Protein AF-A0A940KGX3-F1 (afdb_monomer_lite)

Radius of gyration: 21.1 Å; chains: 1; bounding box: 88×45×38 Å

Sequence (192 aa):
MKKLLSITVLLFTLYSCKKNKDEFIPTTIQSADANVGNQKVMGNHSKNWFSAQTMTAMSLPDISKDASLHESILFGFYNEGDKYGIYSPDNFPKVYGQENWTTRRSVIFRRSAYNFEQLSELFNKYDGNFPVQLILDAWKNGIDEKKQITYPQEGEIWMCRTSDGRYTALIAVNGLNNQLFDMLQLMVWVAK

Secondary structure (DSSP, 8-state):
----------------------------EEEEEEEEE--GGGGGGS--EEETTTTEEE-HHHHTT-HHHHTTEEEEEEEETTEEEEE-GGG-S--TT-TT-S----EEEEE-S--HHHHHHHHHHHTT---HHHHHHHHHH-EEEESEEES--TT-EEEEEETTSS-EEEEEEEEE-TTT--EEEEEEEEE-

pLDDT: mean 85.59, std 17.38, range [36.66, 98.56]

Foldseek 3Di:
DDDPDPDDPPPPPPPPPPVPPPQDQFQAKDKDKEKAFQPVVCHQQGQFWAFQVVRYGGGLVVCLVDQVRLQRTQWGWDDDPQWTWTFQQVGPPDCPSVPSHPDRFQKKKFFFPDFLVNVVVQCVVCVNRDGSVVLVVRVVRGHDIDRIDIPDDARTWMWMATPSRQKIKIKHFHDAPVPRSGITTIMMMIGD

Structure (mmCIF, N/CA/C/O backbone):
data_AF-A0A940KGX3-F1
#
_entry.id   AF-A0A940KGX3-F1
#
loop_
_atom_site.group_PDB
_atom_site.id
_atom_site.type_symbol
_atom_site.label_atom_id
_atom_site.label_alt_id
_atom_site.label_comp_id
_atom_site.label_asym_id
_atom_site.label_entity_id
_atom_site.label_seq_id
_atom_site.pdbx_PDB_ins_code
_atom_site.Cartn_x
_atom_site.Cartn_y
_atom_site.Cartn_z
_atom_site.occupancy
_atom_site.B_iso_or_equiv
_atom_site.auth_seq_id
_atom_site.auth_comp_id
_atom_site.auth_asym_id
_atom_site.auth_atom_id
_atom_site.pdbx_PDB_model_num
ATOM 1 N N . MET A 1 1 ? -68.713 -27.801 3.058 1.00 39.03 1 MET A N 1
ATOM 2 C CA . MET A 1 1 ? -67.833 -27.450 1.911 1.00 39.03 1 MET A CA 1
ATOM 3 C C . MET A 1 1 ? -67.969 -25.942 1.722 1.00 39.03 1 MET A C 1
ATOM 5 O O . MET A 1 1 ? -69.099 -25.503 1.668 1.00 39.03 1 MET A O 1
ATOM 9 N N . LYS A 1 2 ? -66.963 -25.064 1.718 1.00 37.25 2 LYS A N 1
ATOM 10 C CA . LYS A 1 2 ? -65.533 -25.136 1.395 1.00 37.25 2 LYS A CA 1
ATOM 11 C C . LYS A 1 2 ? -64.773 -24.211 2.369 1.00 37.25 2 LYS A C 1
ATOM 13 O O . LYS A 1 2 ? -65.257 -23.126 2.672 1.00 37.25 2 LYS A O 1
ATOM 18 N N . LYS A 1 3 ? -63.611 -24.648 2.864 1.00 36.75 3 LYS A N 1
ATOM 19 C CA . LYS A 1 3 ? -62.680 -23.820 3.649 1.00 36.75 3 LYS A CA 1
ATOM 20 C C . LYS A 1 3 ? -61.953 -22.876 2.684 1.00 36.75 3 LYS A C 1
ATOM 22 O O . LYS A 1 3 ? -61.350 -23.356 1.730 1.00 36.75 3 LYS A O 1
ATOM 27 N N . LEU A 1 4 ? -62.008 -21.568 2.922 1.00 41.09 4 LEU A N 1
ATOM 28 C CA . LEU A 1 4 ? -61.132 -20.598 2.262 1.00 41.09 4 LEU A CA 1
ATOM 29 C C . LEU A 1 4 ? -59.796 -20.604 3.011 1.00 41.09 4 LEU A C 1
ATOM 31 O O . LEU A 1 4 ? -59.671 -20.022 4.085 1.00 41.09 4 LEU A O 1
ATOM 35 N N . LEU A 1 5 ? -58.823 -21.343 2.471 1.00 41.03 5 LEU A N 1
ATOM 36 C CA . LEU A 1 5 ? -57.423 -21.224 2.867 1.00 41.03 5 LEU A CA 1
ATOM 37 C C . LEU A 1 5 ? -56.927 -19.850 2.402 1.00 41.03 5 LEU A C 1
ATOM 39 O O . LEU A 1 5 ? -56.739 -19.629 1.208 1.00 41.03 5 LEU A O 1
ATOM 43 N N . SER A 1 6 ? -56.720 -18.937 3.346 1.00 37.50 6 SER A N 1
ATOM 44 C CA . SER A 1 6 ? -55.925 -17.736 3.110 1.00 37.50 6 SER A CA 1
ATOM 45 C C . SER A 1 6 ? -54.453 -18.139 3.193 1.00 37.50 6 SER A C 1
ATOM 47 O O . SER A 1 6 ? -53.942 -18.422 4.276 1.00 37.50 6 SER A O 1
ATOM 49 N N . ILE A 1 7 ? -53.796 -18.266 2.040 1.00 45.06 7 ILE A N 1
ATOM 50 C CA . ILE A 1 7 ? -52.352 -18.490 1.946 1.00 45.06 7 ILE A CA 1
ATOM 51 C C . ILE A 1 7 ? -51.707 -17.111 1.860 1.00 45.06 7 ILE A C 1
ATOM 53 O O . ILE A 1 7 ? -51.664 -16.488 0.801 1.00 45.06 7 ILE A O 1
ATOM 57 N N . THR A 1 8 ? -51.218 -16.627 2.997 1.00 43.97 8 THR A N 1
ATOM 58 C CA . THR A 1 8 ? -50.293 -15.498 3.048 1.00 43.97 8 THR A CA 1
ATOM 59 C C . THR A 1 8 ? -48.989 -15.945 2.397 1.00 43.97 8 THR A C 1
ATOM 61 O O . THR A 1 8 ? -48.217 -16.703 2.984 1.00 43.97 8 THR A O 1
ATOM 64 N N . VAL A 1 9 ? -48.745 -15.501 1.165 1.00 42.88 9 VAL A N 1
ATOM 65 C CA . VAL A 1 9 ? -47.431 -15.612 0.531 1.00 42.88 9 VAL A CA 1
ATOM 66 C C . VAL A 1 9 ? -46.514 -14.629 1.254 1.00 42.88 9 VAL A C 1
ATOM 68 O O . VAL A 1 9 ? -46.446 -13.451 0.910 1.00 42.88 9 VAL A O 1
ATOM 71 N N . LEU A 1 10 ? -45.836 -15.102 2.305 1.00 39.06 10 LEU A N 1
ATOM 72 C CA . LEU A 1 10 ? -44.629 -14.448 2.792 1.00 39.06 10 LEU A CA 1
ATOM 73 C C . LEU A 1 10 ? -43.617 -14.508 1.643 1.00 39.06 10 LEU A C 1
ATOM 75 O O . LEU A 1 10 ? -43.029 -15.557 1.378 1.00 39.06 10 LEU A O 1
ATOM 79 N N . LEU A 1 11 ? -43.427 -13.382 0.953 1.00 38.72 11 LEU A N 1
ATOM 80 C CA . LEU A 1 11 ? -42.214 -13.148 0.185 1.00 38.72 11 LEU A CA 1
ATOM 81 C C . LEU A 1 11 ? -41.047 -13.167 1.177 1.00 38.72 11 LEU A C 1
ATOM 83 O O . LEU A 1 11 ? -40.675 -12.143 1.743 1.00 38.72 11 LEU A O 1
ATOM 87 N N . PHE A 1 12 ? -40.461 -14.344 1.387 1.00 40.53 12 PHE A N 1
ATOM 88 C CA . PHE A 1 12 ? -39.060 -14.424 1.758 1.00 40.53 12 PHE A CA 1
ATOM 89 C C . PHE A 1 12 ? -38.290 -13.851 0.573 1.00 40.53 12 PHE A C 1
ATOM 91 O O . PHE A 1 12 ? -38.013 -14.542 -0.409 1.00 40.53 12 PHE A O 1
ATOM 98 N N . THR A 1 13 ? -37.981 -12.558 0.639 1.00 48.97 13 THR A N 1
ATOM 99 C CA . THR A 1 13 ? -36.839 -12.023 -0.082 1.00 48.97 13 THR A CA 1
ATOM 100 C C . THR A 1 13 ? -35.660 -12.877 0.351 1.00 48.97 13 THR A C 1
ATOM 102 O O . THR A 1 13 ? -35.185 -12.812 1.483 1.00 48.97 13 THR A O 1
ATOM 105 N N . LEU A 1 14 ? -35.249 -13.764 -0.552 1.00 38.09 14 LEU A N 1
ATOM 106 C CA . LEU A 1 14 ? -33.964 -14.427 -0.514 1.00 38.09 14 LEU A CA 1
ATOM 107 C C . LEU A 1 14 ? -32.935 -13.302 -0.556 1.00 38.09 14 LEU A C 1
ATOM 109 O O . LEU A 1 14 ? -32.487 -12.881 -1.622 1.00 38.09 14 LEU A O 1
ATOM 113 N N . TYR A 1 15 ? -32.614 -12.767 0.623 1.00 40.69 15 TYR A N 1
ATOM 114 C CA . TYR A 1 15 ? -31.377 -12.065 0.860 1.00 40.69 15 TYR A CA 1
ATOM 115 C C . TYR A 1 15 ? -30.329 -13.092 0.479 1.00 40.69 15 TYR A C 1
ATOM 117 O O . TYR A 1 15 ? -30.087 -14.065 1.195 1.00 40.69 15 TYR A O 1
ATOM 125 N N . SER A 1 16 ? -29.829 -12.951 -0.743 1.00 36.66 16 SER A N 1
ATOM 126 C CA . SER A 1 16 ? -28.726 -13.723 -1.263 1.00 36.66 16 SER A CA 1
ATOM 127 C C . SER A 1 16 ? -27.519 -13.307 -0.432 1.00 36.66 16 SER A C 1
ATOM 129 O O . SER A 1 16 ? -26.698 -12.492 -0.842 1.00 36.66 16 SER A O 1
ATOM 131 N N . CYS A 1 17 ? -27.445 -13.836 0.792 1.00 41.16 17 CYS A N 1
ATOM 132 C CA . CYS A 1 17 ? -26.216 -14.025 1.522 1.00 41.16 17 CYS A CA 1
ATOM 133 C C . CYS A 1 17 ? -25.410 -14.987 0.656 1.00 41.16 17 CYS A C 1
ATOM 135 O O . CYS A 1 17 ? -25.363 -16.195 0.893 1.00 41.16 17 CYS A O 1
ATOM 137 N N . LYS A 1 18 ? -24.761 -14.437 -0.379 1.00 38.31 18 LYS A N 1
ATOM 138 C CA . LYS A 1 18 ? -23.450 -14.928 -0.767 1.00 38.31 18 LYS A CA 1
ATOM 139 C C . LYS A 1 18 ? -22.709 -15.034 0.550 1.00 38.31 18 LYS A C 1
ATOM 141 O O . LYS A 1 18 ? -22.446 -14.024 1.193 1.00 38.31 18 LYS A O 1
ATOM 146 N N . LYS A 1 19 ? -22.500 -16.272 0.985 1.00 41.78 19 LYS A N 1
ATOM 147 C CA . LYS A 1 19 ? -21.587 -16.624 2.056 1.00 41.78 19 LYS A CA 1
ATOM 148 C C . LYS A 1 19 ? -20.279 -15.945 1.658 1.00 41.78 19 LYS A C 1
ATOM 150 O O . LYS A 1 19 ? -19.587 -16.440 0.767 1.00 41.78 19 LYS A O 1
ATOM 155 N N . ASN A 1 20 ? -20.024 -14.743 2.179 1.00 47.19 20 ASN A N 1
ATOM 156 C CA . ASN A 1 20 ? -18.709 -14.144 2.071 1.00 47.19 20 ASN A CA 1
ATOM 157 C C . ASN A 1 20 ? -17.804 -15.232 2.633 1.00 47.19 20 ASN A C 1
ATOM 159 O O . ASN A 1 20 ? -18.052 -15.718 3.736 1.00 47.19 20 ASN A O 1
ATOM 163 N N . LYS A 1 21 ? -16.843 -15.707 1.833 1.00 55.88 21 LYS A N 1
ATOM 164 C CA . LYS A 1 21 ? -15.689 -16.404 2.405 1.00 55.88 21 LYS A CA 1
ATOM 165 C C . LYS A 1 21 ? -15.286 -15.558 3.603 1.00 55.88 21 LYS A C 1
ATOM 167 O O . LYS A 1 21 ? -15.150 -14.357 3.380 1.00 55.88 21 LYS A O 1
ATOM 172 N N . ASP A 1 22 ? -15.234 -16.145 4.800 1.00 59.53 22 ASP A N 1
ATOM 173 C CA . ASP A 1 22 ? -15.024 -15.410 6.048 1.00 59.53 22 ASP A CA 1
ATOM 174 C C . ASP A 1 22 ? -13.967 -14.332 5.805 1.00 59.53 22 ASP A C 1
ATOM 176 O O . ASP A 1 22 ? -12.807 -14.636 5.514 1.00 59.53 22 ASP A O 1
ATOM 180 N N . GLU A 1 23 ? -14.423 -13.080 5.734 1.00 69.44 23 GLU A N 1
ATOM 181 C CA . GLU A 1 23 ? -13.568 -11.959 5.378 1.00 69.44 23 GLU A CA 1
ATOM 182 C C . GLU A 1 23 ? -12.540 -11.867 6.496 1.00 69.44 23 GLU A C 1
ATOM 184 O O . GLU A 1 23 ? -12.921 -11.769 7.664 1.00 69.44 23 GLU A O 1
ATOM 189 N N . PHE A 1 24 ? -11.250 -11.977 6.171 1.00 84.50 24 PHE A N 1
ATOM 190 C CA . PHE A 1 24 ? -10.240 -11.934 7.215 1.00 84.50 24 PHE A CA 1
ATOM 191 C C . PHE A 1 24 ? -10.306 -10.574 7.913 1.00 84.50 24 PHE A C 1
ATOM 193 O O . PHE A 1 24 ? -10.319 -9.525 7.257 1.00 84.50 24 PHE A O 1
ATOM 200 N N . ILE A 1 25 ? -10.344 -10.611 9.244 1.00 87.81 25 ILE A N 1
ATOM 201 C CA . ILE A 1 25 ? -10.330 -9.424 10.090 1.00 87.81 25 ILE A CA 1
ATOM 202 C C . ILE A 1 25 ? -8.938 -9.330 10.722 1.00 87.81 25 ILE A C 1
ATOM 204 O O . ILE A 1 25 ? -8.612 -10.162 11.571 1.00 87.81 25 ILE A O 1
ATOM 208 N N . PRO A 1 26 ? -8.122 -8.340 10.320 1.00 91.00 26 PRO A N 1
ATOM 209 C CA . PRO A 1 26 ? -6.843 -8.054 10.953 1.00 91.00 26 PRO A CA 1
ATOM 210 C C . PRO A 1 26 ? -6.939 -7.883 12.467 1.00 91.00 26 PRO A C 1
ATOM 212 O O . PRO A 1 26 ? -7.946 -7.397 12.981 1.00 91.00 26 PRO A O 1
ATOM 215 N N . THR A 1 27 ? -5.871 -8.240 13.177 1.00 93.19 27 THR A N 1
ATOM 216 C CA . THR A 1 27 ? -5.834 -8.192 14.654 1.00 93.19 27 THR A CA 1
ATOM 217 C C . THR A 1 27 ? -4.619 -7.463 15.201 1.00 93.19 27 THR A C 1
ATOM 219 O O . THR A 1 27 ? -4.623 -7.030 16.352 1.00 93.19 27 THR A O 1
ATOM 222 N N . THR A 1 28 ? -3.601 -7.268 14.369 1.00 95.50 28 THR A N 1
ATOM 223 C CA . THR A 1 28 ? -2.363 -6.582 14.718 1.00 95.50 28 THR A CA 1
ATOM 224 C C . THR A 1 28 ? -2.100 -5.433 13.761 1.00 95.50 28 THR A C 1
ATOM 226 O O . THR A 1 28 ? -2.677 -5.369 12.675 1.00 95.50 28 THR A O 1
ATOM 229 N N . ILE A 1 29 ? -1.220 -4.519 14.162 1.00 95.94 29 ILE A N 1
ATOM 230 C CA . ILE A 1 29 ? -0.732 -3.448 13.303 1.00 95.94 29 ILE A CA 1
ATOM 231 C C . ILE A 1 29 ? 0.792 -3.421 13.320 1.00 95.94 29 ILE A C 1
ATOM 233 O O . ILE A 1 29 ? 1.419 -3.719 14.337 1.00 95.94 29 ILE A O 1
ATOM 237 N N . GLN A 1 30 ? 1.384 -3.036 12.198 1.00 96.81 30 GLN A N 1
ATOM 238 C CA . GLN A 1 30 ? 2.785 -2.640 12.119 1.00 96.81 30 GLN A CA 1
ATOM 239 C C . GLN A 1 30 ? 2.901 -1.359 11.304 1.00 96.81 30 GLN A C 1
ATOM 241 O O . GLN A 1 30 ? 2.133 -1.155 10.364 1.00 96.81 30 GLN A O 1
ATOM 246 N N . SER A 1 31 ? 3.865 -0.514 11.650 1.00 95.81 31 SER A N 1
ATOM 247 C CA . SER A 1 31 ? 4.179 0.716 10.928 1.00 95.81 31 SER A CA 1
ATOM 248 C C . SER A 1 31 ? 5.580 0.657 10.326 1.00 95.81 31 SER A C 1
ATOM 250 O O . SER A 1 31 ? 6.448 -0.062 10.825 1.00 95.81 31 SER A O 1
ATOM 252 N N . ALA A 1 32 ? 5.791 1.384 9.232 1.00 95.50 32 ALA A N 1
ATOM 253 C CA . ALA A 1 32 ? 7.103 1.567 8.630 1.00 95.50 32 ALA A CA 1
ATOM 254 C C . ALA A 1 32 ? 7.184 2.859 7.817 1.00 95.50 32 ALA A C 1
ATOM 256 O O . ALA A 1 32 ? 6.228 3.236 7.134 1.00 95.50 32 ALA A O 1
ATOM 257 N N . ASP A 1 33 ? 8.372 3.459 7.820 1.00 93.00 33 ASP A N 1
ATOM 258 C CA . ASP A 1 33 ? 8.795 4.398 6.789 1.00 93.00 33 ASP A CA 1
ATOM 259 C C . ASP A 1 33 ? 9.296 3.609 5.575 1.00 93.00 33 ASP A C 1
ATOM 261 O O . ASP A 1 33 ? 10.160 2.731 5.684 1.00 93.00 33 ASP A O 1
ATOM 265 N N . ALA A 1 34 ? 8.757 3.908 4.400 1.00 91.88 34 ALA A N 1
ATOM 266 C CA . ALA A 1 34 ? 9.065 3.202 3.170 1.00 91.88 34 ALA A CA 1
ATOM 267 C C . ALA A 1 34 ? 9.499 4.168 2.071 1.00 91.88 34 ALA A C 1
ATOM 269 O O . ALA A 1 34 ? 8.789 5.106 1.724 1.00 91.88 34 ALA A O 1
ATOM 270 N N . ASN A 1 35 ? 10.646 3.872 1.464 1.00 91.50 35 ASN A N 1
ATOM 271 C CA . ASN A 1 35 ? 11.101 4.526 0.243 1.00 91.50 35 ASN A CA 1
ATOM 272 C C . ASN A 1 35 ? 10.890 3.561 -0.918 1.00 91.50 35 ASN A C 1
ATOM 274 O O . ASN A 1 35 ? 11.681 2.633 -1.099 1.00 91.50 35 ASN A O 1
ATOM 278 N N . VAL A 1 36 ? 9.811 3.755 -1.675 1.00 88.88 36 VAL A N 1
ATOM 279 C CA . VAL A 1 36 ? 9.544 2.970 -2.885 1.00 88.88 36 VAL A CA 1
ATOM 280 C C . VAL A 1 36 ? 9.954 3.780 -4.097 1.00 88.88 36 VAL A C 1
ATOM 282 O O . VAL A 1 36 ? 9.568 4.935 -4.247 1.00 88.88 36 VAL A O 1
ATOM 285 N N . GLY A 1 37 ? 10.763 3.190 -4.965 1.00 86.56 37 GLY A N 1
ATOM 286 C CA . GLY A 1 37 ? 11.321 3.917 -6.093 1.00 86.56 37 GLY A CA 1
ATOM 287 C C . GLY A 1 37 ? 11.638 3.030 -7.278 1.00 86.56 37 GLY A C 1
ATOM 288 O O . GLY A 1 37 ? 11.934 1.845 -7.125 1.00 86.56 37 GLY A O 1
ATOM 289 N N . ASN A 1 38 ? 11.593 3.629 -8.464 1.00 82.44 38 ASN A N 1
ATOM 290 C CA . ASN A 1 38 ? 12.092 3.059 -9.706 1.00 82.44 38 ASN A CA 1
ATOM 291 C C . ASN A 1 38 ? 13.320 3.860 -10.154 1.00 82.44 38 ASN A C 1
ATOM 293 O O . ASN A 1 38 ? 13.271 4.659 -11.089 1.00 82.44 38 ASN A O 1
ATOM 297 N N . GLN A 1 39 ? 14.424 3.663 -9.439 1.00 79.62 39 GLN A N 1
ATOM 298 C CA . GLN A 1 39 ? 15.701 4.281 -9.744 1.00 79.62 39 GLN A CA 1
ATOM 299 C C . GLN A 1 39 ? 16.272 3.622 -10.996 1.00 79.62 39 GLN A C 1
ATOM 301 O O . GLN A 1 39 ? 16.773 2.498 -10.958 1.00 79.62 39 GLN A O 1
ATOM 306 N N . LYS A 1 40 ? 16.213 4.338 -12.121 1.00 74.94 40 LYS A N 1
ATOM 307 C CA . LYS A 1 40 ? 16.598 3.819 -13.442 1.00 74.94 40 LYS A CA 1
ATOM 308 C C . LYS A 1 40 ? 18.022 3.243 -13.468 1.00 74.94 40 LYS A C 1
ATOM 310 O O . LYS A 1 40 ? 18.263 2.252 -14.147 1.00 74.94 40 LYS A O 1
ATOM 315 N N . VAL A 1 41 ? 18.936 3.827 -12.685 1.00 76.69 41 VAL A N 1
ATOM 316 C CA . VAL A 1 41 ? 20.332 3.372 -12.527 1.00 76.69 41 VAL A CA 1
ATOM 317 C C . VAL A 1 41 ? 20.461 2.004 -11.847 1.00 76.69 41 VAL A C 1
ATOM 319 O O . VAL A 1 41 ? 21.427 1.294 -12.097 1.00 76.69 41 VAL A O 1
ATOM 322 N N . MET A 1 42 ? 19.483 1.619 -11.023 1.00 79.69 42 MET A N 1
ATOM 323 C CA . MET A 1 42 ? 19.448 0.335 -10.313 1.00 79.69 42 MET A CA 1
ATOM 324 C C . MET A 1 42 ? 18.760 -0.770 -11.127 1.00 79.69 42 MET A C 1
ATOM 326 O O . MET A 1 42 ? 18.848 -1.944 -10.767 1.00 79.69 42 MET A O 1
ATOM 330 N N . GLY A 1 43 ? 18.055 -0.421 -12.209 1.00 82.75 43 GLY A N 1
ATOM 331 C CA . GLY A 1 43 ? 17.322 -1.379 -13.036 1.00 82.75 43 GLY A CA 1
ATOM 332 C C . GLY A 1 43 ? 16.361 -2.248 -12.215 1.00 82.75 43 GLY A C 1
ATOM 333 O O . GLY A 1 43 ? 15.564 -1.748 -11.423 1.00 82.75 43 GLY A O 1
ATOM 334 N N . ASN A 1 44 ? 16.454 -3.570 -12.376 1.00 81.81 44 ASN A N 1
ATOM 335 C CA . ASN A 1 44 ? 15.632 -4.541 -11.645 1.00 81.81 44 ASN A CA 1
ATOM 336 C C . ASN A 1 44 ? 15.940 -4.619 -10.136 1.00 81.81 44 ASN A C 1
ATOM 338 O O . ASN A 1 44 ? 15.117 -5.142 -9.388 1.00 81.81 44 ASN A O 1
ATOM 342 N N . HIS A 1 45 ? 17.080 -4.096 -9.677 1.00 87.50 45 HIS A N 1
ATOM 343 C CA . HIS A 1 45 ? 17.435 -4.027 -8.257 1.00 87.50 45 HIS A CA 1
ATOM 344 C C . HIS A 1 45 ? 16.818 -2.824 -7.536 1.00 87.50 45 HIS A C 1
ATOM 346 O O . HIS A 1 45 ? 16.994 -2.678 -6.325 1.00 87.50 45 HIS A O 1
ATOM 352 N N . SER A 1 46 ? 16.085 -1.964 -8.249 1.00 89.19 46 SER A N 1
ATOM 353 C CA . SER A 1 46 ? 15.348 -0.880 -7.611 1.00 89.19 46 SER A CA 1
ATOM 354 C C . SER A 1 46 ? 14.321 -1.428 -6.619 1.00 89.19 46 SER A C 1
ATOM 356 O O . SER A 1 46 ? 13.631 -2.406 -6.902 1.00 89.19 46 SER A O 1
ATOM 358 N N . LYS A 1 47 ? 14.199 -0.785 -5.454 1.00 92.44 47 LYS A N 1
ATOM 359 C CA . LYS A 1 47 ? 13.218 -1.146 -4.423 1.00 92.44 47 LYS A CA 1
ATOM 360 C C . LYS A 1 4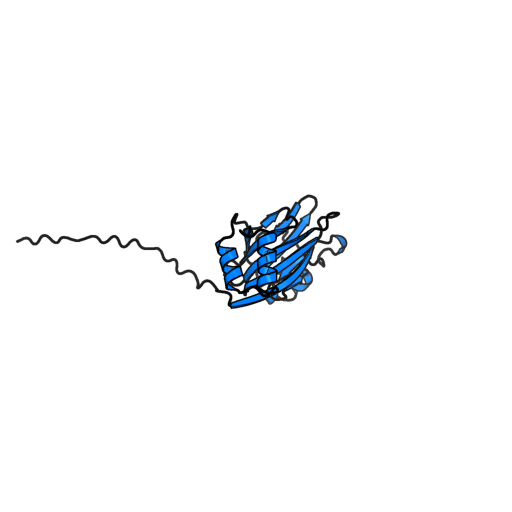7 ? 11.854 -0.544 -4.755 1.00 92.44 47 LYS A C 1
ATOM 362 O O . LYS A 1 47 ? 11.446 0.458 -4.175 1.00 92.44 47 LYS A O 1
ATOM 367 N N . ASN A 1 48 ? 11.170 -1.125 -5.732 1.00 91.62 48 ASN A N 1
ATOM 368 C CA . ASN A 1 48 ? 9.909 -0.604 -6.252 1.00 91.62 48 ASN A CA 1
ATOM 369 C C . ASN A 1 48 ? 8.659 -1.222 -5.615 1.00 91.62 48 ASN A C 1
ATOM 371 O O . ASN A 1 48 ? 7.572 -0.721 -5.867 1.00 91.62 48 ASN A O 1
ATOM 375 N N . TRP A 1 49 ? 8.769 -2.260 -4.787 1.00 94.25 49 TRP A N 1
ATOM 376 C CA . TRP A 1 49 ? 7.605 -2.983 -4.254 1.00 94.25 49 TRP A CA 1
ATOM 377 C C . TRP A 1 49 ? 7.532 -2.928 -2.739 1.00 94.25 49 TRP A C 1
ATOM 379 O O . TRP A 1 49 ? 8.515 -3.238 -2.083 1.00 94.25 49 TRP A O 1
ATOM 389 N N . PHE A 1 50 ? 6.377 -2.613 -2.163 1.00 97.12 50 PHE A N 1
ATOM 390 C CA . PHE A 1 50 ? 6.198 -2.659 -0.712 1.00 97.12 50 PHE A CA 1
ATOM 391 C C . PHE A 1 50 ? 5.579 -3.988 -0.264 1.00 97.12 50 PHE A C 1
ATOM 393 O O . PHE A 1 50 ? 4.532 -4.396 -0.777 1.00 97.12 50 PHE A O 1
ATOM 400 N N . SER A 1 51 ? 6.202 -4.639 0.722 1.00 96.50 51 SER A N 1
ATOM 401 C CA . SER A 1 51 ? 5.710 -5.877 1.339 1.00 96.50 51 SER A CA 1
ATOM 402 C C . SER A 1 51 ? 5.135 -5.619 2.733 1.00 96.50 51 SER A C 1
ATOM 404 O O . SER A 1 51 ? 5.801 -5.058 3.599 1.00 96.50 51 SER A O 1
ATOM 406 N N . ALA A 1 52 ? 3.924 -6.121 2.984 1.00 96.75 52 ALA A N 1
ATOM 407 C CA . ALA A 1 52 ? 3.290 -6.152 4.304 1.00 96.75 52 ALA A CA 1
ATOM 408 C C . ALA A 1 52 ? 3.939 -7.149 5.279 1.00 96.75 52 ALA A C 1
ATOM 410 O O . ALA A 1 52 ? 3.733 -7.064 6.492 1.00 96.75 52 ALA A O 1
ATOM 411 N N . GLN A 1 53 ? 4.681 -8.134 4.768 1.00 95.00 53 GLN A N 1
ATOM 412 C CA . GLN A 1 53 ? 5.352 -9.137 5.592 1.00 95.00 53 GLN A CA 1
ATOM 413 C C . GLN A 1 53 ? 6.646 -8.574 6.168 1.00 95.00 53 GLN A C 1
ATOM 415 O O . GLN A 1 53 ? 6.850 -8.652 7.377 1.00 95.00 53 GLN A O 1
ATOM 420 N N . THR A 1 54 ? 7.488 -7.984 5.317 1.00 95.75 54 THR A N 1
ATOM 421 C CA . THR A 1 54 ? 8.786 -7.420 5.717 1.00 95.75 54 THR A CA 1
ATOM 422 C C . THR A 1 54 ? 8.701 -5.953 6.134 1.00 95.75 54 THR A C 1
ATOM 424 O O . THR A 1 54 ? 9.665 -5.435 6.690 1.00 95.75 54 THR A O 1
ATOM 427 N N . MET A 1 55 ? 7.562 -5.291 5.883 1.00 96.81 55 MET A N 1
ATOM 428 C CA . MET A 1 55 ? 7.326 -3.872 6.173 1.00 96.81 55 MET A CA 1
ATOM 429 C C . MET A 1 55 ? 8.388 -2.954 5.548 1.00 96.81 55 MET A C 1
ATOM 431 O O . MET A 1 55 ? 8.800 -1.958 6.132 1.00 96.81 55 MET A O 1
ATOM 435 N N . THR A 1 56 ? 8.864 -3.295 4.349 1.00 96.19 56 THR A N 1
ATOM 436 C CA . THR A 1 56 ? 9.879 -2.511 3.640 1.00 96.19 56 THR A CA 1
ATOM 437 C C . THR A 1 56 ? 9.704 -2.583 2.126 1.00 96.19 56 THR A C 1
ATOM 439 O O . THR A 1 56 ? 8.952 -3.408 1.596 1.00 96.19 56 THR A O 1
ATOM 442 N N . ALA A 1 57 ? 10.414 -1.699 1.426 1.00 95.50 57 ALA A N 1
ATOM 443 C CA . ALA A 1 57 ? 10.514 -1.718 -0.021 1.00 95.50 57 ALA A CA 1
ATOM 444 C C . ALA A 1 57 ? 11.526 -2.783 -0.482 1.00 95.50 57 ALA A C 1
ATOM 446 O O . ALA A 1 57 ? 12.634 -2.897 0.048 1.00 95.50 57 ALA A O 1
ATOM 447 N N . MET A 1 58 ? 11.149 -3.550 -1.497 1.00 94.12 58 MET A N 1
ATOM 448 C CA . MET A 1 58 ? 11.855 -4.720 -1.997 1.00 94.12 58 MET A CA 1
ATOM 449 C C . MET A 1 58 ? 12.067 -4.624 -3.506 1.00 94.12 58 MET A C 1
ATOM 451 O O . MET A 1 58 ? 11.301 -3.974 -4.223 1.00 94.12 58 MET A O 1
ATOM 455 N N . SER A 1 59 ? 13.128 -5.278 -3.973 1.00 92.38 59 SER A N 1
ATOM 456 C CA . SER A 1 59 ? 13.442 -5.406 -5.393 1.00 92.38 59 SER A CA 1
ATOM 457 C C . SER A 1 59 ? 12.786 -6.649 -5.996 1.00 92.38 59 SER A C 1
ATOM 459 O O . SER A 1 59 ? 12.495 -7.619 -5.291 1.00 92.38 59 SER A O 1
ATOM 461 N N . LEU A 1 60 ? 12.587 -6.652 -7.315 1.00 89.88 60 LEU A N 1
ATOM 462 C CA . LEU A 1 60 ? 12.040 -7.812 -8.029 1.00 89.88 60 LEU A CA 1
ATOM 463 C C . LEU A 1 60 ? 12.883 -9.091 -7.840 1.00 89.88 60 LEU A C 1
ATOM 465 O O . LEU A 1 60 ? 12.290 -10.136 -7.554 1.00 89.88 60 LEU A O 1
ATOM 469 N N . PRO A 1 61 ? 14.231 -9.056 -7.942 1.00 89.81 61 PRO A N 1
ATOM 470 C CA . PRO A 1 61 ? 15.068 -10.221 -7.671 1.00 89.81 61 PRO A CA 1
ATOM 471 C C . PRO A 1 61 ? 14.920 -10.775 -6.257 1.00 89.81 61 PRO A C 1
ATOM 473 O O . PRO A 1 61 ? 14.994 -11.986 -6.086 1.00 89.81 61 PRO A O 1
ATOM 476 N N . ASP A 1 62 ? 14.731 -9.924 -5.246 1.00 91.44 62 ASP A N 1
ATOM 477 C CA . ASP A 1 62 ? 14.604 -10.392 -3.862 1.00 91.44 62 ASP A CA 1
ATOM 478 C C . ASP A 1 62 ? 13.247 -11.036 -3.608 1.00 91.44 62 ASP A C 1
ATOM 480 O O . ASP A 1 62 ? 13.183 -12.090 -2.982 1.00 91.44 62 ASP A O 1
ATOM 484 N N . ILE A 1 63 ? 12.182 -10.464 -4.174 1.00 91.94 63 ILE A N 1
ATOM 485 C CA . ILE A 1 63 ? 10.845 -11.061 -4.120 1.00 91.94 63 ILE A CA 1
ATOM 486 C C . ILE A 1 63 ? 10.833 -12.413 -4.842 1.00 91.94 63 ILE A C 1
ATOM 488 O O . ILE A 1 63 ? 10.323 -13.392 -4.312 1.00 91.94 63 ILE A O 1
ATOM 492 N N . SER A 1 64 ? 11.463 -12.499 -6.017 1.00 88.94 64 SER A N 1
ATOM 493 C CA . SER A 1 64 ? 11.447 -13.711 -6.853 1.00 88.94 64 SER A CA 1
ATOM 494 C C . SER A 1 64 ? 12.169 -14.916 -6.236 1.00 88.94 64 SER A C 1
ATOM 496 O O . SER A 1 64 ? 12.002 -16.034 -6.719 1.00 88.94 64 SER A O 1
ATOM 498 N N . LYS A 1 65 ? 12.993 -14.710 -5.201 1.00 88.81 65 LYS A N 1
ATOM 499 C CA . LYS A 1 65 ? 13.686 -15.791 -4.478 1.00 88.81 65 LYS A CA 1
ATOM 500 C C . LYS A 1 65 ? 12.795 -16.476 -3.441 1.00 88.81 65 LYS A C 1
ATOM 502 O O . LYS A 1 65 ? 13.140 -17.569 -3.002 1.00 88.81 65 LYS A O 1
ATOM 507 N N . ASP A 1 66 ? 11.688 -15.852 -3.039 1.00 89.50 66 ASP A N 1
ATOM 508 C CA . ASP A 1 66 ? 10.831 -16.339 -1.960 1.00 89.50 66 ASP A CA 1
ATOM 509 C C . ASP A 1 66 ? 9.349 -16.179 -2.315 1.00 89.50 66 ASP A C 1
ATOM 511 O O . ASP A 1 66 ? 8.759 -15.101 -2.226 1.00 89.50 66 ASP A O 1
ATOM 515 N N . ALA A 1 67 ? 8.719 -17.303 -2.659 1.00 88.56 67 ALA A N 1
ATOM 516 C CA . ALA A 1 67 ? 7.315 -17.335 -3.041 1.00 88.56 67 ALA A CA 1
ATOM 517 C C . ALA A 1 67 ? 6.354 -16.906 -1.921 1.00 88.56 67 ALA A C 1
ATOM 519 O O . ALA A 1 67 ? 5.229 -16.502 -2.223 1.00 88.56 67 ALA A O 1
ATOM 520 N N . SER A 1 68 ? 6.772 -16.956 -0.648 1.00 89.00 68 SER A N 1
ATOM 521 C CA . SER A 1 68 ? 5.952 -16.462 0.463 1.00 89.00 68 SER A CA 1
ATOM 522 C C . SER A 1 68 ? 5.744 -14.946 0.385 1.00 89.00 68 SER A C 1
ATOM 524 O O . SER A 1 68 ? 4.680 -14.444 0.750 1.00 89.00 68 SER A O 1
ATOM 526 N N . LEU A 1 69 ? 6.704 -14.215 -0.195 1.00 92.25 69 LEU A N 1
ATOM 527 C CA . LEU A 1 69 ? 6.625 -12.766 -0.339 1.00 92.25 69 LEU A CA 1
ATOM 528 C C . LEU A 1 69 ? 5.608 -12.329 -1.388 1.00 92.25 69 LEU A C 1
ATOM 530 O O . LEU A 1 69 ? 5.033 -11.253 -1.227 1.00 92.25 69 LEU A O 1
ATOM 534 N N . HIS A 1 70 ? 5.343 -13.142 -2.417 1.00 91.69 70 HIS A N 1
ATOM 535 C CA . HIS A 1 70 ? 4.439 -12.798 -3.523 1.00 91.69 70 HIS A CA 1
ATOM 536 C C . HIS A 1 70 ? 3.045 -12.381 -3.028 1.00 91.69 70 HIS A C 1
ATOM 538 O O . HIS A 1 70 ? 2.442 -11.432 -3.529 1.00 91.69 70 HIS A O 1
ATOM 544 N N . GLU A 1 71 ? 2.539 -13.061 -1.997 1.00 90.81 71 GLU A N 1
ATOM 545 C CA . GLU A 1 71 ? 1.229 -12.774 -1.407 1.00 90.81 71 GLU A CA 1
ATOM 546 C C . GLU A 1 71 ? 1.218 -11.560 -0.472 1.00 90.81 71 GLU A C 1
ATOM 548 O O . GLU A 1 71 ? 0.149 -11.019 -0.183 1.00 90.81 71 GLU A O 1
ATOM 553 N N . SER A 1 72 ? 2.392 -11.137 -0.006 1.00 94.38 72 SER A N 1
ATOM 554 C CA . SER A 1 72 ? 2.557 -10.031 0.937 1.00 94.38 72 SER A CA 1
ATOM 555 C C . SER A 1 72 ? 2.691 -8.664 0.267 1.00 94.38 72 SER A C 1
ATOM 557 O O . SER A 1 72 ? 2.652 -7.641 0.951 1.00 94.38 72 SER A O 1
ATOM 559 N N . ILE A 1 73 ? 2.884 -8.627 -1.054 1.00 95.88 73 ILE A N 1
ATOM 560 C CA . ILE A 1 73 ? 3.077 -7.376 -1.781 1.00 95.88 73 ILE A CA 1
ATOM 561 C C . ILE A 1 73 ? 1.762 -6.599 -1.818 1.00 95.88 73 ILE A C 1
ATOM 563 O O . ILE A 1 73 ? 0.751 -7.096 -2.316 1.00 95.88 73 ILE A O 1
ATOM 567 N N . LEU A 1 74 ? 1.785 -5.365 -1.310 1.00 96.88 74 LEU A N 1
ATOM 568 C CA . LEU A 1 74 ? 0.618 -4.481 -1.332 1.00 96.88 74 LEU A CA 1
ATOM 569 C C . LEU A 1 74 ? 0.578 -3.620 -2.587 1.00 96.88 74 LEU A C 1
ATOM 571 O O . LEU A 1 74 ? -0.489 -3.382 -3.146 1.00 96.88 74 LEU A O 1
ATOM 575 N N . PHE A 1 75 ? 1.730 -3.125 -3.027 1.00 96.06 75 PHE A N 1
ATOM 576 C CA . PHE A 1 75 ? 1.795 -2.245 -4.181 1.00 96.06 75 PHE A CA 1
ATOM 577 C C . PHE A 1 75 ? 3.196 -2.160 -4.767 1.00 96.06 75 PHE A C 1
ATOM 579 O O . PHE A 1 75 ? 4.194 -2.399 -4.084 1.00 96.06 75 PHE A O 1
ATOM 586 N N . GLY A 1 76 ? 3.250 -1.782 -6.041 1.00 93.94 76 GLY A N 1
ATOM 587 C CA . GLY A 1 76 ? 4.471 -1.395 -6.731 1.00 93.94 76 GLY A CA 1
ATOM 588 C C . GLY A 1 76 ? 4.436 0.078 -7.120 1.00 93.94 76 GLY A C 1
ATOM 589 O O . GLY A 1 76 ? 3.395 0.590 -7.531 1.00 93.94 76 GLY A O 1
ATOM 590 N N . PHE A 1 77 ? 5.581 0.745 -7.051 1.00 93.06 77 PHE A N 1
ATOM 591 C CA . PHE A 1 77 ? 5.797 2.051 -7.646 1.00 93.06 77 PHE A CA 1
ATOM 592 C C . PHE A 1 77 ? 6.295 1.897 -9.083 1.00 93.06 77 PHE A C 1
ATOM 594 O O . PHE A 1 77 ? 7.283 1.212 -9.361 1.00 93.06 77 PHE A O 1
ATOM 601 N N . TYR A 1 78 ? 5.594 2.540 -10.004 1.00 89.88 78 TYR A N 1
ATOM 602 C CA . TYR A 1 78 ? 5.945 2.609 -11.413 1.00 89.88 78 TYR A CA 1
ATOM 603 C C . TYR A 1 78 ? 6.333 4.045 -11.752 1.00 89.88 78 TYR A C 1
ATOM 605 O O . TYR A 1 78 ? 5.652 4.975 -11.331 1.00 89.88 78 TYR A O 1
ATOM 613 N N . ASN A 1 79 ? 7.395 4.210 -12.538 1.00 88.12 79 ASN A N 1
ATOM 614 C CA . ASN A 1 79 ? 7.772 5.475 -13.165 1.00 88.12 79 ASN A CA 1
ATOM 615 C C . ASN A 1 79 ? 8.364 5.175 -14.548 1.00 88.12 79 ASN A C 1
ATOM 617 O O . ASN A 1 79 ? 9.357 4.449 -14.653 1.00 88.12 79 ASN A O 1
ATOM 621 N N . GLU A 1 80 ? 7.747 5.729 -15.588 1.00 84.00 80 GLU A N 1
ATOM 622 C CA . GLU A 1 80 ? 8.274 5.762 -16.946 1.00 84.00 80 GLU A CA 1
ATOM 623 C C . GLU A 1 80 ? 7.854 7.051 -17.663 1.00 84.00 80 GLU A C 1
ATOM 625 O O . GLU A 1 80 ? 6.712 7.196 -18.107 1.00 84.00 80 GLU A O 1
ATOM 630 N N . GLY A 1 81 ? 8.801 7.985 -17.791 1.00 79.81 81 GLY A N 1
ATOM 631 C CA . GLY A 1 81 ? 8.554 9.293 -18.403 1.00 79.81 81 GLY A CA 1
ATOM 632 C C . GLY A 1 81 ? 7.531 10.082 -17.589 1.00 79.81 81 GLY A C 1
ATOM 633 O O . GLY A 1 81 ? 7.670 10.211 -16.378 1.00 79.81 81 GLY A O 1
ATOM 634 N N . ASP A 1 82 ? 6.466 10.540 -18.241 1.00 77.38 82 ASP A N 1
ATOM 635 C CA . ASP A 1 82 ? 5.411 11.332 -17.596 1.00 77.38 82 ASP A CA 1
ATOM 636 C C . ASP A 1 82 ? 4.371 10.475 -16.859 1.00 77.38 82 ASP A C 1
ATOM 638 O O . ASP A 1 82 ? 3.322 10.973 -16.451 1.00 77.38 82 ASP A O 1
ATOM 642 N N . LYS A 1 83 ? 4.595 9.164 -16.722 1.00 84.62 83 LYS A N 1
ATOM 643 C CA . LYS A 1 83 ? 3.678 8.249 -16.034 1.00 84.62 83 LYS A CA 1
ATOM 644 C C . LYS A 1 83 ? 4.342 7.694 -14.792 1.00 84.62 83 LYS A C 1
ATOM 646 O O . LYS A 1 83 ? 5.185 6.806 -14.887 1.00 84.62 83 LYS A O 1
ATOM 651 N N . TYR A 1 84 ? 3.889 8.152 -13.629 1.00 88.94 84 TYR A N 1
ATOM 652 C CA . TYR A 1 84 ? 4.287 7.576 -12.352 1.00 88.94 84 TYR A CA 1
ATOM 653 C C . TYR A 1 84 ? 3.098 7.358 -11.418 1.00 88.94 84 TYR A C 1
ATOM 655 O O . TYR A 1 84 ? 2.053 8.008 -11.528 1.00 88.94 84 TYR A O 1
ATOM 663 N N . GLY A 1 85 ? 3.238 6.395 -10.512 1.00 92.94 85 GLY A N 1
ATOM 664 C CA . GLY A 1 85 ? 2.184 6.074 -9.564 1.00 92.94 85 GLY A CA 1
ATOM 665 C C . GLY A 1 85 ? 2.388 4.776 -8.802 1.00 92.94 85 GLY A C 1
ATOM 666 O O . GLY A 1 85 ? 3.332 4.024 -9.040 1.00 92.94 85 GLY A O 1
ATOM 667 N N . ILE A 1 86 ? 1.456 4.521 -7.895 1.00 95.19 86 ILE A N 1
ATOM 668 C CA . ILE A 1 86 ? 1.355 3.306 -7.093 1.00 95.19 86 ILE A CA 1
ATOM 669 C C . ILE A 1 86 ? 0.311 2.398 -7.742 1.00 95.19 86 ILE A C 1
ATOM 671 O O . ILE A 1 86 ? -0.794 2.839 -8.048 1.00 95.19 86 ILE A O 1
ATOM 675 N N . TYR A 1 87 ? 0.637 1.129 -7.952 1.00 95.44 87 TYR A N 1
ATOM 676 C CA . TYR A 1 87 ? -0.227 0.179 -8.646 1.00 95.44 87 TYR A CA 1
ATOM 677 C C . TYR A 1 87 ? -0.397 -1.096 -7.830 1.00 95.44 87 TYR A C 1
ATOM 679 O O . TYR A 1 87 ? 0.536 -1.561 -7.170 1.00 95.44 87 TYR A O 1
ATOM 687 N N . SER A 1 88 ? -1.590 -1.682 -7.923 1.00 95.44 88 SER A N 1
ATOM 688 C CA . SER A 1 88 ? -1.844 -3.035 -7.433 1.00 95.44 88 SER A CA 1
ATOM 689 C C . SER A 1 88 ? -0.945 -4.040 -8.166 1.00 95.44 88 SER A C 1
ATOM 691 O O . SER A 1 88 ? -0.738 -3.875 -9.373 1.00 95.44 88 SER A O 1
ATOM 693 N N . PRO A 1 89 ? -0.452 -5.103 -7.503 1.00 93.25 89 PRO A N 1
ATOM 694 C CA . PRO A 1 89 ? 0.345 -6.141 -8.157 1.00 93.25 89 PRO A CA 1
ATOM 695 C C . PRO A 1 89 ? -0.319 -6.759 -9.397 1.00 93.25 89 PRO A C 1
ATOM 697 O O . PRO A 1 89 ? 0.343 -6.988 -10.405 1.00 93.25 89 PRO A O 1
ATOM 700 N N . ASP A 1 90 ? -1.636 -6.988 -9.359 1.00 92.62 90 ASP A N 1
ATOM 701 C CA . ASP A 1 90 ? -2.405 -7.537 -10.492 1.00 92.62 90 ASP A CA 1
ATOM 702 C C . ASP A 1 90 ? -2.658 -6.531 -11.632 1.00 92.62 90 ASP A C 1
ATOM 704 O O . ASP A 1 90 ? -3.126 -6.922 -12.699 1.00 92.62 90 ASP A O 1
ATOM 708 N N . ASN A 1 91 ? -2.365 -5.248 -11.412 1.00 92.56 91 ASN A N 1
ATOM 709 C CA . ASN A 1 91 ? -2.623 -4.142 -12.337 1.00 92.56 91 ASN A CA 1
ATOM 710 C C . ASN A 1 91 ? -1.351 -3.320 -12.622 1.00 92.56 91 ASN A C 1
ATOM 712 O O . ASN A 1 91 ? -1.423 -2.159 -13.023 1.00 92.56 91 ASN A O 1
ATOM 716 N N . PHE A 1 92 ? -0.171 -3.888 -12.374 1.00 90.88 92 PHE A N 1
ATOM 717 C CA . PHE A 1 92 ? 1.085 -3.180 -12.582 1.00 90.88 92 PHE A CA 1
ATOM 718 C C . PHE A 1 92 ? 1.361 -3.011 -14.096 1.00 90.88 92 PHE A C 1
ATOM 720 O O . PHE A 1 92 ? 1.275 -4.002 -14.827 1.00 90.88 92 PHE A O 1
ATOM 727 N N . PRO A 1 93 ? 1.722 -1.810 -14.605 1.00 84.56 93 PRO A N 1
ATOM 728 C CA . PRO A 1 93 ? 1.750 -1.523 -16.050 1.00 84.56 93 PRO A CA 1
ATOM 729 C C . PRO A 1 93 ? 2.742 -2.348 -16.876 1.00 84.56 93 PRO A C 1
ATOM 731 O O . PRO A 1 93 ? 2.642 -2.399 -18.101 1.00 84.56 93 PRO A O 1
ATOM 734 N N . LYS A 1 94 ? 3.723 -2.977 -16.225 1.00 75.69 94 LYS A N 1
ATOM 735 C CA . LYS A 1 94 ? 4.722 -3.831 -16.868 1.00 75.69 94 LYS A CA 1
ATOM 736 C C . LYS A 1 94 ? 4.877 -5.144 -16.116 1.00 75.69 94 LYS A C 1
ATOM 738 O O . LYS A 1 94 ? 5.125 -5.159 -14.920 1.00 75.69 94 LYS A O 1
ATOM 743 N N . VAL A 1 95 ? 4.823 -6.258 -16.835 1.00 65.19 95 VAL A N 1
ATOM 744 C CA . VAL A 1 95 ? 5.016 -7.587 -16.234 1.00 65.19 95 VAL A CA 1
ATOM 745 C C . VAL A 1 95 ? 6.495 -7.892 -15.937 1.00 65.19 95 VAL A C 1
ATOM 747 O O . VAL A 1 95 ? 6.772 -8.842 -15.211 1.00 65.19 95 VAL A O 1
ATOM 750 N N . TYR A 1 96 ? 7.432 -7.076 -16.441 1.00 62.09 96 TYR A N 1
ATOM 751 C CA . TYR A 1 96 ? 8.872 -7.325 -16.327 1.00 62.09 96 TYR A CA 1
ATOM 752 C C . TYR A 1 96 ? 9.316 -7.621 -14.889 1.00 62.09 96 TYR A C 1
ATOM 754 O O . TYR A 1 96 ? 9.162 -6.788 -13.995 1.00 62.09 96 TYR A O 1
ATOM 762 N N . GLY A 1 97 ? 9.891 -8.808 -14.701 1.00 59.91 97 GLY A N 1
ATOM 763 C CA . GLY A 1 97 ? 10.427 -9.327 -13.442 1.00 59.91 97 GLY A CA 1
ATOM 764 C C . GLY A 1 97 ? 9.398 -9.968 -12.505 1.00 59.91 97 GLY A C 1
ATOM 765 O O . GLY A 1 97 ? 9.782 -10.455 -11.444 1.00 59.91 97 GLY A O 1
ATOM 766 N N . GLN A 1 98 ? 8.110 -9.987 -12.867 1.00 70.69 98 GLN A N 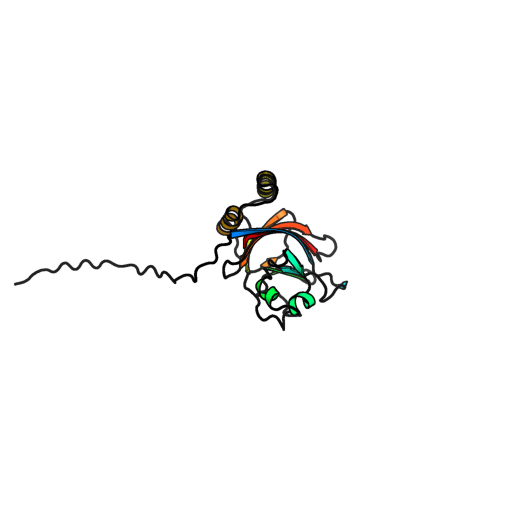1
ATOM 767 C CA . GLN A 1 98 ? 7.054 -10.700 -12.133 1.00 70.69 98 GLN A CA 1
ATOM 768 C C . GLN A 1 98 ? 6.705 -12.054 -12.771 1.00 70.69 98 GLN A C 1
ATOM 770 O O . GLN A 1 98 ? 5.712 -12.679 -12.394 1.00 70.69 98 GLN A O 1
ATOM 775 N N . GLU A 1 99 ? 7.446 -12.508 -13.782 1.00 77.19 99 GLU A N 1
ATOM 776 C CA . GLU A 1 99 ? 7.138 -13.721 -14.554 1.00 77.19 99 GLU A CA 1
ATOM 777 C C . GLU A 1 99 ? 7.142 -14.976 -13.674 1.00 77.19 99 GLU A C 1
ATOM 779 O O . GLU A 1 99 ? 6.369 -15.898 -13.915 1.00 77.19 99 GLU A O 1
ATOM 784 N N . ASN A 1 100 ? 7.950 -14.964 -12.612 1.00 77.75 100 ASN A N 1
ATOM 785 C CA . ASN A 1 100 ? 8.071 -16.062 -11.654 1.00 77.75 100 ASN A CA 1
ATOM 786 C C . ASN A 1 100 ? 7.148 -15.914 -10.433 1.00 77.75 100 ASN A C 1
ATOM 788 O O . ASN A 1 100 ? 7.201 -16.736 -9.518 1.00 77.75 100 ASN A O 1
ATOM 792 N N . TRP A 1 101 ? 6.315 -14.869 -10.382 1.00 86.56 101 TRP A N 1
ATOM 793 C CA . TRP A 1 101 ? 5.399 -14.685 -9.263 1.00 86.56 101 TRP A CA 1
ATOM 794 C C . TRP A 1 101 ? 4.260 -15.690 -9.356 1.00 86.56 101 TRP A C 1
ATOM 796 O O . TRP A 1 101 ? 3.453 -15.655 -10.283 1.00 86.56 101 TRP A O 1
ATOM 806 N N . THR A 1 102 ? 4.166 -16.552 -8.349 1.00 85.19 102 THR A N 1
ATOM 807 C CA . THR A 1 102 ? 3.069 -17.516 -8.195 1.00 85.19 102 THR A CA 1
ATOM 808 C C . THR A 1 102 ? 1.727 -16.823 -7.974 1.00 85.19 102 THR A C 1
ATOM 810 O O . THR A 1 102 ? 0.699 -17.315 -8.432 1.00 85.19 102 THR A O 1
ATOM 813 N N . THR A 1 103 ? 1.743 -15.658 -7.319 1.00 86.69 103 THR A N 1
ATOM 814 C CA . THR A 1 103 ? 0.549 -14.872 -7.012 1.00 86.69 103 THR A CA 1
ATOM 815 C C . THR A 1 103 ? 0.821 -13.391 -7.244 1.00 86.69 103 THR A C 1
ATOM 817 O O . THR A 1 103 ? 1.795 -12.842 -6.742 1.00 86.69 103 THR A O 1
ATOM 820 N N . ARG A 1 104 ? -0.086 -12.717 -7.956 1.00 88.62 104 ARG A N 1
ATOM 821 C CA . ARG A 1 104 ? -0.164 -11.250 -8.018 1.00 88.62 104 ARG A CA 1
ATOM 822 C C . ARG A 1 104 ? -1.470 -10.840 -7.373 1.00 88.62 104 ARG A C 1
ATOM 824 O O . ARG A 1 104 ? -2.531 -10.909 -7.990 1.00 88.62 104 ARG A O 1
ATOM 831 N N . ARG A 1 105 ? -1.408 -10.541 -6.080 1.00 89.38 105 ARG A N 1
ATOM 832 C CA . ARG A 1 105 ? -2.611 -10.314 -5.285 1.00 89.38 105 ARG A CA 1
ATOM 833 C C . ARG A 1 105 ? -3.293 -9.021 -5.723 1.00 89.38 105 ARG A C 1
ATOM 835 O O . ARG A 1 105 ? -2.643 -7.991 -5.861 1.00 89.38 105 ARG A O 1
ATOM 842 N N . SER A 1 106 ? -4.610 -9.083 -5.915 1.00 94.38 106 SER A N 1
ATOM 843 C CA . SER A 1 106 ? -5.399 -7.884 -6.189 1.00 94.38 106 SER A CA 1
ATOM 844 C C . SER A 1 106 ? -5.503 -7.031 -4.930 1.00 94.38 106 SER A C 1
ATOM 846 O O . SER A 1 106 ? -5.920 -7.526 -3.871 1.00 94.38 106 SER A O 1
ATOM 848 N N . VAL A 1 107 ? -5.119 -5.768 -5.072 1.00 97.31 107 VAL A N 1
ATOM 849 C CA . VAL A 1 107 ? -5.182 -4.728 -4.053 1.00 97.31 107 VAL A CA 1
ATOM 850 C C . VAL A 1 107 ? -6.008 -3.573 -4.591 1.00 97.31 107 VAL A C 1
ATOM 852 O O . VAL A 1 107 ? -5.869 -3.143 -5.735 1.00 97.31 107 VAL A O 1
ATOM 855 N N . ILE A 1 108 ? -6.896 -3.077 -3.745 1.00 98.19 108 ILE A N 1
ATOM 856 C CA . ILE A 1 108 ? -7.745 -1.937 -4.048 1.00 98.19 108 ILE A CA 1
ATOM 857 C C . ILE A 1 108 ? -7.290 -0.758 -3.204 1.00 98.19 108 ILE A C 1
ATOM 859 O O . ILE A 1 108 ? -6.985 -0.926 -2.025 1.00 98.19 108 ILE A O 1
ATOM 863 N N . PHE A 1 109 ? -7.273 0.427 -3.805 1.00 98.56 109 PHE A N 1
ATOM 864 C CA . PHE A 1 109 ? -6.952 1.686 -3.153 1.00 98.56 109 PHE A CA 1
ATOM 865 C C . PHE A 1 109 ? -8.202 2.542 -3.004 1.00 98.56 109 PHE A C 1
ATOM 867 O O . PHE A 1 109 ? -9.068 2.551 -3.879 1.00 98.56 109 PHE A O 1
ATOM 874 N N . ARG A 1 110 ? -8.263 3.300 -1.914 1.00 98.38 110 ARG A N 1
ATOM 875 C CA . ARG A 1 110 ? -9.264 4.341 -1.667 1.00 98.38 110 ARG A CA 1
ATOM 876 C C . ARG A 1 110 ? -8.558 5.579 -1.148 1.00 98.38 110 ARG A C 1
ATOM 878 O O . ARG A 1 110 ? -7.588 5.455 -0.406 1.00 98.38 110 ARG A O 1
ATOM 885 N N . ARG A 1 111 ? -9.026 6.768 -1.505 1.00 97.50 111 ARG A N 1
ATOM 886 C CA . ARG A 1 111 ? -8.561 7.990 -0.844 1.00 97.50 111 ARG A CA 1
ATOM 887 C C . ARG A 1 111 ? -9.098 7.989 0.582 1.00 97.50 111 ARG A C 1
ATOM 889 O O . ARG A 1 111 ? -10.265 7.657 0.791 1.00 97.50 111 ARG A O 1
ATOM 896 N N . SER A 1 112 ? -8.258 8.318 1.556 1.00 97.31 112 SER A N 1
ATOM 897 C CA . SER A 1 112 ? -8.719 8.443 2.937 1.00 97.31 112 SER A CA 1
ATOM 898 C C . SER A 1 112 ? -9.669 9.633 3.074 1.00 97.31 112 SER A C 1
ATOM 900 O O . SER A 1 112 ? -9.510 10.646 2.393 1.00 97.31 112 SER A O 1
ATOM 902 N N . ALA A 1 113 ? -10.644 9.512 3.974 1.00 95.44 113 ALA A N 1
ATOM 903 C CA . ALA A 1 113 ? -11.445 10.650 4.415 1.00 95.44 113 ALA A CA 1
ATOM 904 C C . ALA A 1 113 ? -10.654 11.585 5.349 1.00 95.44 113 ALA A C 1
ATOM 906 O O . ALA A 1 113 ? -11.060 12.728 5.548 1.00 95.44 113 ALA A O 1
ATOM 907 N N . TYR A 1 114 ? -9.538 11.108 5.915 1.00 94.94 114 TYR A N 1
ATOM 908 C CA . TYR A 1 114 ? -8.630 11.944 6.689 1.00 94.94 114 TYR A CA 1
ATOM 909 C C . TYR A 1 114 ? -7.807 12.844 5.776 1.00 94.94 114 TYR A C 1
ATOM 911 O O . TYR A 1 114 ? -7.275 12.396 4.758 1.00 94.94 114 TYR A O 1
ATOM 919 N N . ASN A 1 115 ? -7.658 14.098 6.186 1.00 93.38 115 ASN A N 1
ATOM 920 C CA . ASN A 1 115 ? -6.632 14.991 5.662 1.00 93.38 115 ASN A CA 1
ATOM 921 C C . ASN A 1 115 ? -5.341 14.902 6.506 1.00 93.38 115 ASN A C 1
ATOM 923 O O . ASN A 1 115 ? -5.292 14.212 7.527 1.00 93.38 115 ASN A O 1
ATOM 927 N N . PHE A 1 116 ? -4.287 15.589 6.059 1.00 91.75 116 PHE A N 1
ATOM 928 C CA . PHE A 1 116 ? -2.971 15.557 6.705 1.00 91.75 116 PHE A CA 1
ATOM 929 C C . PHE A 1 116 ? -2.993 16.026 8.169 1.00 91.75 116 PHE A C 1
ATOM 931 O O . PHE A 1 116 ? -2.368 15.402 9.024 1.00 91.75 116 PHE A O 1
ATOM 938 N N . GLU A 1 117 ? -3.749 17.082 8.477 1.00 95.00 117 GLU A N 1
ATOM 939 C CA . GLU A 1 117 ? -3.884 17.615 9.838 1.00 95.00 117 GLU A CA 1
ATOM 940 C C . GLU A 1 117 ? -4.527 16.585 10.774 1.00 95.00 117 GLU A C 1
ATOM 942 O O . GLU A 1 117 ? -3.957 16.252 11.811 1.00 95.00 117 GLU A O 1
ATOM 947 N N . GLN A 1 118 ? -5.644 15.985 10.357 1.00 96.31 118 GLN A N 1
ATOM 948 C CA . GLN A 1 118 ? -6.328 14.937 11.119 1.00 96.31 118 GLN A CA 1
ATOM 949 C C . GLN A 1 118 ? -5.435 13.714 11.336 1.00 96.31 118 GLN A C 1
ATOM 951 O O . GLN A 1 118 ? -5.432 13.129 12.417 1.00 96.31 118 GLN A O 1
ATOM 956 N N . LEU A 1 119 ? -4.658 13.314 10.326 1.00 95.88 119 LEU A N 1
ATOM 957 C CA . LEU A 1 119 ? -3.711 12.216 10.490 1.00 95.88 119 LEU A CA 1
ATOM 958 C C . LEU A 1 119 ? -2.607 12.562 11.495 1.00 95.88 119 LEU A C 1
ATOM 960 O O . LEU A 1 119 ? -2.248 11.705 12.299 1.00 95.88 119 LEU A O 1
ATOM 964 N N . SER A 1 120 ? -2.106 13.798 11.488 1.00 95.25 120 SER A N 1
ATOM 965 C CA . SER A 1 120 ? -1.117 14.283 12.458 1.00 95.25 120 SER A CA 1
ATOM 966 C C . SER A 1 120 ? -1.674 14.291 13.887 1.00 95.25 120 SER A C 1
ATOM 968 O O . SER A 1 120 ? -1.022 13.817 14.818 1.00 95.25 120 SER A O 1
ATOM 970 N N . GLU A 1 121 ? -2.921 14.730 14.077 1.00 97.50 121 GLU A N 1
ATOM 971 C CA . GLU A 1 121 ? -3.607 14.654 15.373 1.00 97.50 121 GLU A CA 1
ATOM 972 C C . GLU A 1 121 ? -3.735 13.212 15.871 1.00 97.50 121 GLU A C 1
ATOM 974 O O . GLU A 1 121 ? -3.448 12.923 17.035 1.00 97.50 121 GLU A O 1
ATOM 979 N N . LEU A 1 122 ? -4.132 12.288 14.990 1.00 97.12 122 LEU A N 1
ATOM 980 C CA . LEU A 1 122 ? -4.199 10.865 15.316 1.00 97.12 122 LEU A CA 1
ATOM 981 C C . LEU A 1 122 ? -2.809 10.322 15.650 1.00 97.12 122 LEU A C 1
ATOM 983 O O . LEU A 1 122 ? -2.671 9.587 16.628 1.00 97.12 122 LEU A O 1
ATOM 987 N N . PHE A 1 123 ? -1.788 10.684 14.868 1.00 95.88 123 PHE A N 1
ATOM 988 C CA . PHE A 1 123 ? -0.404 10.270 15.092 1.00 95.88 123 PHE A CA 1
ATOM 989 C C . PHE A 1 123 ? 0.056 10.663 16.492 1.00 95.88 123 PHE A C 1
ATOM 991 O O . PHE A 1 123 ? 0.507 9.801 17.238 1.00 95.88 123 PHE A O 1
ATOM 998 N N . ASN A 1 124 ? -0.162 11.917 16.886 1.00 96.81 124 ASN A N 1
ATOM 999 C CA . ASN A 1 124 ? 0.175 12.407 18.220 1.00 96.81 124 ASN A CA 1
ATOM 1000 C C . ASN A 1 124 ? -0.656 11.724 19.316 1.00 96.81 124 ASN A C 1
ATOM 1002 O O . ASN A 1 124 ? -0.126 11.352 20.359 1.00 96.81 124 ASN A O 1
ATOM 1006 N N . LYS A 1 125 ? -1.958 11.519 19.082 1.00 97.69 125 LYS A N 1
ATOM 1007 C CA . LYS A 1 125 ? -2.864 10.873 20.044 1.00 97.69 125 LYS A CA 1
ATOM 1008 C C . LYS A 1 125 ? -2.460 9.433 20.367 1.00 97.69 125 LYS A C 1
ATOM 1010 O O . LYS A 1 125 ? -2.631 8.996 21.503 1.00 97.69 125 LYS A O 1
ATOM 1015 N N . TYR A 1 126 ? -2.001 8.691 19.366 1.00 96.69 126 TYR A N 1
ATOM 1016 C CA . TYR A 1 126 ? -1.646 7.277 19.493 1.00 96.69 126 TYR A CA 1
ATOM 1017 C C . TYR A 1 126 ? -0.133 7.037 19.540 1.00 96.69 126 TYR A C 1
ATOM 1019 O O . TYR A 1 126 ? 0.283 5.881 19.545 1.00 96.69 126 TYR A O 1
ATOM 1027 N N . ASP A 1 127 ? 0.679 8.096 19.551 1.00 93.69 127 ASP A N 1
ATOM 1028 C CA . ASP A 1 127 ? 2.144 8.029 19.464 1.00 93.69 127 ASP A CA 1
ATOM 1029 C C . ASP A 1 127 ? 2.614 7.124 18.305 1.00 93.69 127 ASP A C 1
ATOM 1031 O O . ASP A 1 127 ? 3.398 6.192 18.466 1.00 93.69 127 ASP A O 1
ATOM 1035 N N . GLY A 1 128 ? 1.988 7.295 17.135 1.00 89.75 128 GLY A N 1
ATOM 1036 C CA . GLY A 1 128 ? 2.213 6.477 15.938 1.00 89.75 128 GLY A CA 1
ATOM 1037 C C . GLY A 1 128 ? 1.686 5.031 15.986 1.00 89.75 128 GLY A C 1
ATOM 1038 O O . GLY A 1 128 ? 1.671 4.363 14.948 1.00 89.75 128 GLY A O 1
ATOM 1039 N N . ASN A 1 129 ? 1.199 4.548 17.134 1.00 92.31 129 ASN A N 1
ATOM 1040 C CA . ASN A 1 129 ? 0.710 3.180 17.346 1.00 92.31 129 ASN A CA 1
ATOM 1041 C C . ASN A 1 129 ? -0.812 3.078 17.151 1.00 92.31 129 ASN A C 1
ATOM 1043 O O . ASN A 1 129 ? -1.577 2.883 18.100 1.00 92.31 129 ASN A O 1
ATOM 1047 N N . PHE A 1 130 ? -1.278 3.233 15.909 1.00 96.88 130 PHE A N 1
ATOM 1048 C CA . PHE A 1 130 ? -2.714 3.232 15.618 1.00 96.88 130 PHE A CA 1
ATOM 1049 C C . PHE A 1 130 ? -3.415 1.927 16.022 1.00 96.88 130 PHE A C 1
ATOM 1051 O O . PHE A 1 130 ? -2.921 0.841 15.734 1.00 96.88 130 PHE A O 1
ATOM 1058 N N . PRO A 1 131 ? -4.612 1.983 16.630 1.00 96.81 131 PRO A N 1
ATOM 1059 C CA . PRO A 1 131 ? -5.392 0.779 16.863 1.00 96.81 131 PRO A CA 1
ATOM 1060 C C . PRO A 1 131 ? -5.879 0.208 15.527 1.00 96.81 131 PRO A C 1
ATOM 1062 O O . PRO A 1 131 ? -6.266 0.950 14.625 1.00 96.81 131 PRO A O 1
ATOM 1065 N N . VAL A 1 132 ? -5.947 -1.119 15.421 1.00 97.12 132 VAL A N 1
ATOM 1066 C CA . VAL A 1 132 ? -6.413 -1.816 14.206 1.00 97.12 132 VAL A CA 1
ATOM 1067 C C . VAL A 1 132 ? -7.760 -1.284 13.721 1.00 97.12 132 VAL A C 1
ATOM 1069 O O . VAL A 1 132 ? -7.937 -1.025 12.532 1.00 97.12 132 VAL A O 1
ATOM 1072 N N . GLN A 1 133 ? -8.689 -1.048 14.650 1.00 96.69 133 GLN A N 1
ATOM 1073 C CA . GLN A 1 133 ? -10.026 -0.555 14.335 1.00 96.69 133 GLN A CA 1
ATOM 1074 C C . GLN A 1 133 ? -10.005 0.793 13.598 1.00 96.69 133 GLN A C 1
ATOM 1076 O O . GLN A 1 133 ? -10.805 0.989 12.689 1.00 96.69 133 GLN A O 1
ATOM 1081 N N . LEU A 1 134 ? -9.053 1.680 13.913 1.00 97.44 134 LEU A N 1
ATOM 1082 C CA . LEU A 1 134 ? -8.898 2.960 13.216 1.00 97.44 134 LEU A CA 1
ATOM 1083 C C . LEU A 1 134 ? -8.569 2.741 11.739 1.00 97.44 134 LEU A C 1
ATOM 1085 O O . LEU A 1 134 ? -9.181 3.372 10.883 1.00 97.44 134 LEU A O 1
ATOM 1089 N N . ILE A 1 135 ? -7.662 1.814 11.424 1.00 97.69 135 ILE A N 1
ATOM 1090 C CA . ILE A 1 135 ? -7.294 1.490 10.037 1.00 97.69 135 ILE A CA 1
ATOM 1091 C C . ILE A 1 135 ? -8.478 0.871 9.2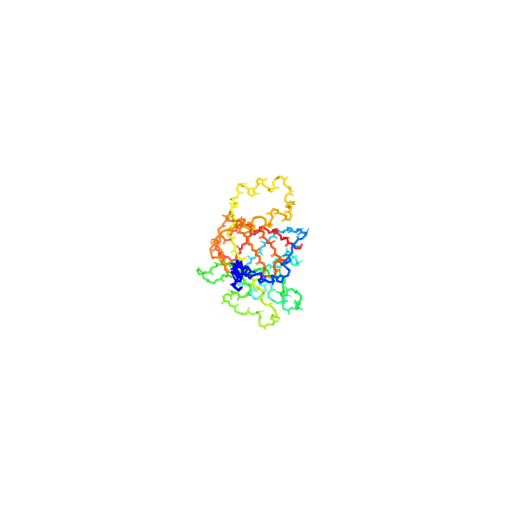89 1.00 97.69 135 ILE A C 1
ATOM 1093 O O . ILE A 1 135 ? -8.750 1.226 8.141 1.00 97.69 135 ILE A O 1
ATOM 1097 N N . LEU A 1 136 ? -9.210 -0.037 9.940 1.00 96.62 136 LEU A N 1
ATOM 1098 C CA . LEU A 1 136 ? -10.377 -0.682 9.339 1.00 96.62 136 LEU A CA 1
ATOM 1099 C C . LEU A 1 136 ? -11.512 0.314 9.076 1.00 96.62 136 LEU A C 1
ATOM 1101 O O . LEU A 1 136 ? -12.161 0.239 8.033 1.00 96.62 136 LEU A O 1
ATOM 1105 N N . ASP A 1 137 ? -11.747 1.260 9.982 1.00 96.69 137 ASP A N 1
ATOM 1106 C CA . ASP A 1 137 ? -12.775 2.284 9.799 1.00 96.69 137 ASP A CA 1
ATOM 1107 C C . ASP A 1 137 ? -12.355 3.339 8.772 1.00 96.69 137 ASP A C 1
ATOM 1109 O O . ASP A 1 137 ? -13.176 3.742 7.947 1.00 96.69 137 ASP A O 1
ATOM 1113 N N . ALA A 1 138 ? -11.071 3.702 8.721 1.00 97.19 138 ALA A N 1
ATOM 1114 C CA . ALA A 1 138 ? -10.520 4.532 7.653 1.00 97.19 138 ALA A CA 1
ATOM 1115 C C . ALA A 1 138 ? -10.733 3.896 6.268 1.00 97.19 138 ALA A C 1
ATOM 1117 O O . ALA A 1 138 ? -11.121 4.580 5.323 1.00 97.19 138 ALA A O 1
ATOM 1118 N N . TRP A 1 139 ? -10.564 2.572 6.149 1.00 97.31 139 TRP A N 1
ATOM 1119 C CA . TRP A 1 139 ? -10.839 1.841 4.908 1.00 97.31 139 TRP A CA 1
ATOM 1120 C C . TRP A 1 139 ? -12.323 1.890 4.523 1.00 97.31 139 TRP A C 1
ATOM 1122 O O . TRP A 1 139 ? -12.658 2.159 3.364 1.00 97.31 139 TRP A O 1
ATOM 1132 N N . LYS A 1 140 ? -13.222 1.645 5.486 1.00 96.44 140 LYS A N 1
ATOM 1133 C CA . LYS A 1 140 ? -14.676 1.681 5.253 1.00 96.44 140 LYS A CA 1
ATOM 1134 C C . LYS A 1 140 ? -15.147 3.058 4.792 1.00 96.44 140 LYS A C 1
ATOM 1136 O O . LYS A 1 140 ? -15.992 3.122 3.906 1.00 96.44 140 LYS A O 1
ATOM 1141 N N . ASN A 1 141 ? -14.577 4.116 5.365 1.00 96.94 141 ASN A N 1
ATOM 1142 C CA . ASN A 1 141 ? -14.926 5.507 5.073 1.00 96.94 141 ASN A CA 1
ATOM 1143 C C . ASN A 1 141 ? -14.158 6.097 3.878 1.00 96.94 141 ASN A C 1
ATOM 1145 O O . ASN A 1 141 ? -14.430 7.228 3.480 1.00 96.94 141 ASN A O 1
ATOM 1149 N N . GLY A 1 142 ? -13.193 5.362 3.317 1.00 96.06 142 GLY A N 1
ATOM 1150 C CA . GLY A 1 142 ? -12.442 5.794 2.145 1.00 96.06 142 GLY A CA 1
ATOM 1151 C C . GLY A 1 142 ? -13.315 5.898 0.891 1.00 96.06 142 GLY A C 1
ATOM 1152 O O . GLY A 1 142 ? -14.290 5.163 0.729 1.00 96.06 142 GLY A O 1
ATOM 1153 N N . ILE A 1 143 ? -12.926 6.789 -0.017 1.00 95.44 143 ILE A N 1
ATOM 1154 C CA . ILE A 1 143 ? -13.665 7.126 -1.244 1.00 95.44 143 ILE A CA 1
ATOM 1155 C C . ILE A 1 143 ? -12.830 6.843 -2.502 1.00 95.44 143 ILE A C 1
ATOM 1157 O O . ILE A 1 143 ? -11.659 6.479 -2.409 1.00 95.44 143 ILE A O 1
ATOM 1161 N N . ASP A 1 144 ? -13.425 7.016 -3.685 1.00 94.88 144 ASP A N 1
ATOM 1162 C CA . ASP A 1 144 ? -12.753 6.909 -4.991 1.00 94.88 144 ASP A CA 1
ATOM 1163 C C . ASP A 1 144 ? -11.974 5.602 -5.186 1.00 94.88 144 ASP A C 1
ATOM 1165 O O . ASP A 1 144 ? -10.764 5.596 -5.428 1.00 94.88 144 ASP A O 1
ATOM 1169 N N . GLU A 1 145 ? -12.681 4.480 -5.065 1.00 96.69 145 GLU A N 1
ATOM 1170 C CA . GLU A 1 145 ? -12.101 3.148 -5.205 1.00 96.69 145 GLU A CA 1
ATOM 1171 C C . GLU A 1 145 ? -11.426 2.939 -6.574 1.00 96.69 145 GLU A C 1
ATOM 1173 O O . GLU A 1 145 ? -12.020 3.191 -7.624 1.00 96.69 145 GLU A O 1
ATOM 1178 N N . LYS A 1 146 ? -10.173 2.468 -6.573 1.00 96.81 146 LYS A N 1
ATOM 1179 C CA . LYS A 1 146 ? -9.361 2.283 -7.788 1.00 96.81 146 LYS A CA 1
ATOM 1180 C C . LYS A 1 146 ? -8.281 1.209 -7.613 1.00 96.81 146 LYS A C 1
ATOM 1182 O O . LYS A 1 146 ? -7.930 0.843 -6.498 1.00 96.81 146 LYS A O 1
ATOM 1187 N N . LYS A 1 147 ? -7.709 0.719 -8.720 1.00 95.25 147 LYS A N 1
ATOM 1188 C CA . LYS A 1 147 ? -6.590 -0.257 -8.730 1.00 95.25 147 LYS A CA 1
ATOM 1189 C C . LYS A 1 147 ? -5.191 0.371 -8.812 1.00 95.25 147 LYS A C 1
ATOM 1191 O O . LYS A 1 147 ? -4.187 -0.341 -8.877 1.00 95.25 147 LYS A O 1
ATOM 1196 N N . GLN A 1 148 ? -5.120 1.697 -8.864 1.00 96.50 148 GLN A N 1
ATOM 1197 C CA . GLN A 1 148 ? -3.875 2.453 -8.977 1.00 96.50 148 GLN A CA 1
ATOM 1198 C C . GLN A 1 148 ? -4.064 3.890 -8.494 1.00 96.50 148 GLN A C 1
ATOM 1200 O O . GLN A 1 148 ? -5.147 4.451 -8.641 1.00 96.50 148 GLN A O 1
ATOM 1205 N N . ILE A 1 149 ? -2.996 4.501 -8.001 1.00 95.88 149 ILE A N 1
ATOM 1206 C CA . ILE A 1 149 ? -2.893 5.919 -7.662 1.00 95.88 149 ILE A CA 1
ATOM 1207 C C . ILE A 1 149 ? -1.884 6.528 -8.631 1.00 95.88 149 ILE A C 1
ATOM 1209 O O . ILE A 1 149 ? -0.697 6.216 -8.580 1.00 95.88 149 ILE A O 1
ATOM 1213 N N . THR A 1 150 ? -2.351 7.371 -9.542 1.00 93.69 150 THR A N 1
ATOM 1214 C CA . THR A 1 150 ? -1.495 8.086 -10.495 1.00 93.69 150 THR A CA 1
ATOM 1215 C C . THR A 1 150 ? -1.169 9.465 -9.959 1.00 93.69 150 THR A C 1
ATOM 1217 O O . THR A 1 150 ? -2.068 10.121 -9.439 1.00 93.69 150 THR A O 1
ATOM 1220 N N . TYR A 1 151 ? 0.069 9.914 -10.155 1.00 92.06 151 TYR A N 1
ATOM 1221 C CA . TYR A 1 151 ? 0.518 11.239 -9.717 1.00 92.06 151 TYR A CA 1
ATOM 1222 C C . TYR A 1 151 ? 0.288 11.514 -8.219 1.00 92.06 151 TYR A C 1
ATOM 1224 O O . TYR A 1 151 ? -0.255 12.570 -7.893 1.00 92.06 151 TYR A O 1
ATOM 1232 N N . PRO A 1 152 ? 0.654 10.590 -7.304 1.00 93.00 152 PRO A N 1
ATOM 1233 C CA . PRO A 1 152 ? 0.504 10.837 -5.873 1.00 93.00 152 PRO A CA 1
ATOM 1234 C C . PRO A 1 152 ? 1.259 12.102 -5.461 1.00 93.00 152 PRO A C 1
ATOM 1236 O O . PRO A 1 152 ? 2.389 12.320 -5.905 1.00 93.00 152 PRO A O 1
ATOM 1239 N N . GLN A 1 153 ? 0.623 12.920 -4.627 1.00 92.06 153 GLN A N 1
ATOM 1240 C CA . GLN A 1 153 ? 1.179 14.183 -4.138 1.00 92.06 153 GLN A CA 1
ATOM 1241 C C . GLN A 1 153 ? 1.546 14.085 -2.658 1.00 92.06 153 GLN A C 1
ATOM 1243 O O . GLN A 1 153 ? 0.943 13.321 -1.904 1.00 92.06 153 GLN A O 1
ATOM 1248 N N . GLU A 1 154 ? 2.526 14.879 -2.235 1.00 92.62 154 GLU A N 1
ATOM 1249 C CA . GLU A 1 154 ? 2.861 15.039 -0.820 1.00 92.62 154 GLU A CA 1
ATOM 1250 C C . GLU A 1 154 ? 1.636 15.505 -0.015 1.00 92.62 154 GLU A C 1
ATOM 1252 O O . GLU A 1 154 ? 0.845 16.334 -0.469 1.00 92.62 154 GLU A O 1
ATOM 1257 N N . GLY A 1 155 ? 1.457 14.930 1.174 1.00 92.81 155 GLY A N 1
ATOM 1258 C CA . GLY A 1 155 ? 0.313 15.177 2.048 1.00 92.81 155 GLY A CA 1
ATOM 1259 C C . GLY A 1 155 ? -0.941 14.376 1.690 1.00 92.81 155 GLY A C 1
ATOM 1260 O O . GLY A 1 155 ? -1.916 14.410 2.445 1.00 92.81 155 GLY A O 1
ATOM 1261 N N . GLU A 1 156 ? -0.952 13.628 0.580 1.00 95.62 156 GLU A N 1
ATOM 1262 C CA . GLU A 1 156 ? -2.060 12.723 0.291 1.00 95.62 156 GLU A CA 1
ATOM 1263 C C . GLU A 1 156 ? -2.069 11.511 1.220 1.00 95.62 156 GLU A C 1
ATOM 1265 O O . GLU A 1 156 ? -1.034 10.927 1.551 1.00 95.62 156 GLU A O 1
ATOM 1270 N N . ILE A 1 157 ? -3.283 11.097 1.585 1.00 97.81 157 ILE A N 1
ATOM 1271 C CA . ILE A 1 157 ? -3.523 9.936 2.429 1.00 97.81 157 ILE A CA 1
ATOM 1272 C C . ILE A 1 157 ? -4.413 8.959 1.676 1.00 97.81 157 ILE A C 1
ATOM 1274 O O . ILE A 1 157 ? -5.516 9.284 1.223 1.00 97.81 157 ILE A O 1
ATOM 1278 N N . TRP A 1 158 ? -3.932 7.731 1.580 1.00 98.12 158 TRP A N 1
ATOM 1279 C CA . TRP A 1 158 ? -4.565 6.642 0.866 1.00 98.12 158 TRP A CA 1
ATOM 1280 C C . TRP A 1 158 ? -4.760 5.449 1.791 1.00 98.12 158 TRP A C 1
ATOM 1282 O O . TRP A 1 158 ? -4.018 5.234 2.742 1.00 98.12 158 TRP A O 1
ATOM 1292 N N . MET A 1 159 ? -5.765 4.650 1.481 1.00 98.31 159 MET A N 1
ATOM 1293 C CA . MET A 1 159 ? -5.973 3.335 2.053 1.00 98.31 159 MET A CA 1
ATOM 1294 C C . MET A 1 159 ? -5.718 2.297 0.971 1.00 98.31 159 MET A C 1
ATOM 1296 O O . MET A 1 159 ? -6.065 2.530 -0.190 1.00 98.31 159 MET A O 1
ATOM 1300 N N . CYS A 1 160 ? -5.193 1.133 1.332 1.00 98.00 160 CYS A N 1
ATOM 1301 C CA . CYS A 1 160 ? -5.228 -0.028 0.454 1.00 98.00 160 CYS A CA 1
ATOM 1302 C C . CYS A 1 160 ? -5.699 -1.278 1.190 1.00 98.00 160 CYS A C 1
ATOM 1304 O O . CYS A 1 160 ? -5.547 -1.392 2.406 1.00 98.00 160 CYS A O 1
ATOM 1306 N N . ARG A 1 161 ? -6.298 -2.219 0.462 1.00 97.56 161 ARG A N 1
ATOM 1307 C CA . ARG A 1 161 ? -6.730 -3.495 1.029 1.00 97.56 161 ARG A CA 1
ATOM 1308 C C . ARG A 1 161 ? -6.595 -4.627 0.030 1.00 97.56 161 ARG A C 1
ATOM 1310 O O . ARG A 1 161 ? -6.931 -4.468 -1.145 1.00 97.56 161 ARG A O 1
ATOM 1317 N N . THR A 1 162 ? -6.124 -5.779 0.497 1.00 96.19 162 THR A N 1
ATOM 1318 C CA . THR A 1 162 ? -6.131 -6.998 -0.311 1.00 96.19 162 THR A CA 1
ATOM 1319 C C . THR A 1 162 ? -7.543 -7.539 -0.485 1.00 96.19 162 THR A C 1
ATOM 1321 O O . THR A 1 162 ? -8.377 -7.454 0.412 1.00 96.19 162 THR A O 1
ATOM 1324 N N . SER A 1 163 ? -7.800 -8.164 -1.632 1.00 92.69 163 SER A N 1
ATOM 1325 C CA . SER A 1 163 ? -9.100 -8.782 -1.954 1.00 92.69 163 SER A CA 1
ATOM 1326 C C . SER A 1 163 ? -9.604 -9.837 -0.953 1.00 92.69 163 SER A C 1
ATOM 1328 O O . SER A 1 163 ? -10.803 -10.086 -0.899 1.00 92.69 163 SER A O 1
ATOM 1330 N N . ASP A 1 164 ? -8.724 -10.449 -0.158 1.00 90.88 164 ASP A N 1
ATOM 1331 C CA . ASP A 1 164 ? -9.075 -11.406 0.902 1.00 90.88 164 ASP A CA 1
ATOM 1332 C C . ASP A 1 164 ? -9.170 -10.777 2.304 1.00 90.88 164 ASP A C 1
ATOM 1334 O O . ASP A 1 164 ? -9.420 -11.480 3.281 1.00 90.88 164 ASP A O 1
ATOM 1338 N N . GLY A 1 165 ? -8.942 -9.466 2.418 1.00 92.69 165 GLY A N 1
ATOM 1339 C CA . GLY A 1 165 ? -8.992 -8.721 3.671 1.00 92.69 165 GLY A CA 1
ATOM 1340 C C . GLY A 1 165 ? -7.780 -8.892 4.589 1.00 92.69 165 GLY A C 1
ATOM 1341 O O . GLY A 1 165 ? -7.719 -8.185 5.593 1.00 92.69 165 GLY A O 1
ATOM 1342 N N . ARG A 1 166 ? -6.812 -9.762 4.246 1.00 93.19 166 ARG A N 1
ATOM 1343 C CA . ARG A 1 166 ? -5.636 -10.065 5.088 1.00 93.19 166 ARG A CA 1
ATOM 1344 C C . ARG A 1 166 ? -4.794 -8.853 5.437 1.00 93.19 166 ARG A C 1
ATOM 1346 O O . ARG A 1 166 ? -4.300 -8.769 6.552 1.00 93.19 166 ARG A O 1
ATOM 1353 N N . TYR A 1 167 ? -4.646 -7.929 4.497 1.00 96.75 167 TYR A N 1
ATOM 1354 C CA . TYR A 1 167 ? -3.915 -6.696 4.726 1.00 96.75 167 TYR A CA 1
ATOM 1355 C C . TYR A 1 167 ? -4.810 -5.511 4.425 1.00 96.75 167 TYR A C 1
ATOM 1357 O O . TYR A 1 167 ? -5.374 -5.417 3.336 1.00 96.75 167 TYR A O 1
ATOM 1365 N N . THR A 1 168 ? -4.904 -4.599 5.387 1.00 98.06 168 THR A N 1
ATOM 1366 C CA . THR A 1 168 ? -5.499 -3.272 5.202 1.00 98.06 168 THR A CA 1
ATOM 1367 C C . THR A 1 168 ? -4.472 -2.250 5.646 1.00 98.06 168 THR A C 1
ATOM 1369 O O . THR A 1 168 ? -3.984 -2.346 6.767 1.00 98.06 168 THR A O 1
ATOM 1372 N N . ALA A 1 169 ? -4.119 -1.294 4.794 1.00 98.19 169 ALA A N 1
ATOM 1373 C CA . ALA A 1 169 ? -3.095 -0.313 5.106 1.00 98.19 169 ALA A CA 1
ATOM 1374 C C . ALA A 1 169 ? -3.597 1.120 4.967 1.00 98.19 169 ALA A C 1
ATOM 1376 O O . ALA A 1 169 ? -4.371 1.421 4.062 1.00 98.19 169 ALA A O 1
ATOM 1377 N N . LEU A 1 170 ? -3.106 1.986 5.848 1.00 98.31 170 LEU A N 1
ATOM 1378 C CA . LEU A 1 170 ? -3.148 3.441 5.741 1.00 98.31 170 LEU A CA 1
ATOM 1379 C C . LEU A 1 170 ? -1.772 3.907 5.255 1.00 98.31 170 LEU A C 1
ATOM 1381 O O . LEU A 1 170 ? -0.752 3.480 5.794 1.00 98.31 170 LEU A O 1
ATOM 1385 N N . ILE A 1 171 ? -1.748 4.749 4.230 1.00 97.88 171 ILE A N 1
ATOM 1386 C CA . ILE A 1 171 ? -0.547 5.212 3.535 1.00 97.88 171 ILE A CA 1
ATOM 1387 C C . ILE A 1 171 ? -0.582 6.737 3.524 1.00 97.88 171 ILE A C 1
ATOM 1389 O O . ILE A 1 171 ? -1.518 7.318 2.978 1.00 97.88 171 ILE A O 1
ATOM 1393 N N . ALA A 1 172 ? 0.438 7.380 4.080 1.00 97.31 172 ALA A N 1
ATOM 1394 C CA . ALA A 1 172 ? 0.665 8.813 3.931 1.00 97.31 172 ALA A CA 1
ATOM 1395 C C . ALA A 1 172 ? 1.849 9.051 2.995 1.00 97.31 172 ALA A C 1
ATOM 1397 O O . ALA A 1 172 ? 2.897 8.420 3.144 1.00 97.31 172 ALA A O 1
ATOM 1398 N N . VAL A 1 173 ? 1.676 9.942 2.020 1.00 95.88 173 VAL A N 1
ATOM 1399 C CA . VAL A 1 173 ? 2.749 10.360 1.116 1.00 95.88 173 VAL A CA 1
ATOM 1400 C C . VAL A 1 173 ? 3.495 11.524 1.762 1.00 95.88 173 VAL A C 1
ATOM 1402 O O . VAL A 1 173 ? 2.981 12.637 1.816 1.00 95.88 173 VAL A O 1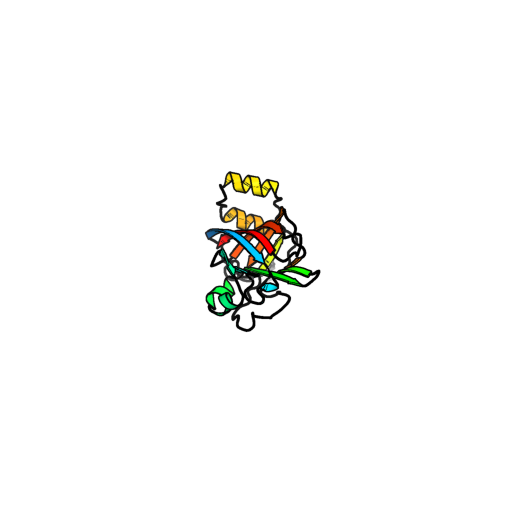
ATOM 1405 N N . ASN A 1 174 ? 4.707 11.268 2.246 1.00 92.19 174 ASN A N 1
ATOM 1406 C CA . ASN A 1 174 ? 5.527 12.263 2.946 1.00 92.19 174 ASN A CA 1
ATOM 1407 C C . ASN A 1 174 ? 6.439 13.056 2.017 1.00 92.19 174 ASN A C 1
ATOM 1409 O O . ASN A 1 174 ? 6.935 14.107 2.398 1.00 92.19 174 ASN A O 1
ATOM 1413 N N . GLY A 1 175 ? 6.701 12.540 0.821 1.00 88.94 175 GLY A N 1
ATOM 1414 C CA . GLY A 1 175 ? 7.566 13.226 -0.117 1.00 88.94 175 GLY A CA 1
ATOM 1415 C C . GLY A 1 175 ? 7.657 12.516 -1.451 1.00 88.94 175 GLY A C 1
ATOM 1416 O O . GLY A 1 175 ? 7.484 11.298 -1.565 1.00 88.94 175 GLY A O 1
ATOM 1417 N N . LEU A 1 176 ? 7.971 13.306 -2.466 1.00 84.25 176 LEU A N 1
ATOM 1418 C CA . LEU A 1 176 ? 8.258 12.863 -3.818 1.00 84.25 176 LEU A CA 1
ATOM 1419 C C . LEU A 1 176 ? 9.588 13.494 -4.228 1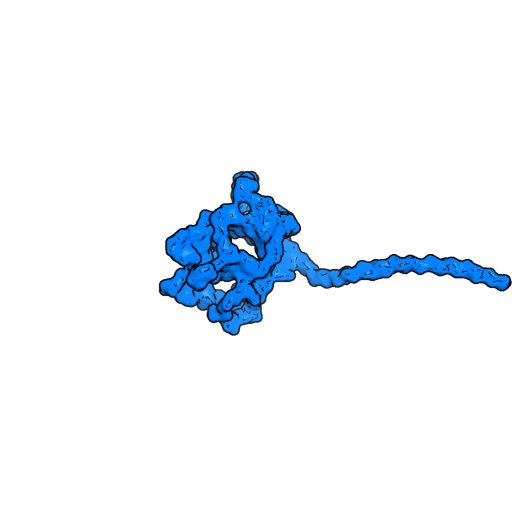.00 84.25 176 LEU A C 1
ATOM 1421 O O . LEU A 1 176 ? 9.813 14.684 -4.009 1.00 84.25 176 LEU A O 1
ATOM 1425 N N . ASN A 1 177 ? 10.498 12.708 -4.807 1.00 79.56 177 ASN A N 1
ATOM 1426 C CA . ASN A 1 177 ? 11.724 13.286 -5.349 1.00 79.56 177 ASN A CA 1
ATOM 1427 C C . ASN A 1 177 ? 11.384 14.175 -6.560 1.00 79.56 177 ASN A C 1
ATOM 1429 O O . ASN A 1 177 ? 11.198 13.681 -7.672 1.00 79.56 177 ASN A O 1
ATOM 1433 N N . ASN A 1 178 ? 11.317 15.488 -6.334 1.00 62.28 178 ASN A N 1
ATOM 1434 C CA . ASN A 1 178 ? 10.795 16.474 -7.285 1.00 62.28 178 ASN A CA 1
ATOM 1435 C C . ASN A 1 178 ? 11.620 16.636 -8.574 1.00 62.28 178 ASN A C 1
ATOM 1437 O O . ASN A 1 178 ? 11.133 17.240 -9.524 1.00 62.28 178 ASN A O 1
ATOM 1441 N N . GLN A 1 179 ? 12.858 16.130 -8.632 1.00 66.88 179 GLN A N 1
ATOM 1442 C CA . GLN A 1 179 ? 13.705 16.292 -9.822 1.00 66.88 179 GLN A CA 1
ATOM 1443 C C . GLN A 1 179 ? 13.525 15.179 -10.862 1.00 66.88 179 GLN A C 1
ATOM 1445 O O . GLN A 1 179 ? 13.674 15.439 -12.053 1.00 66.88 179 GLN A O 1
A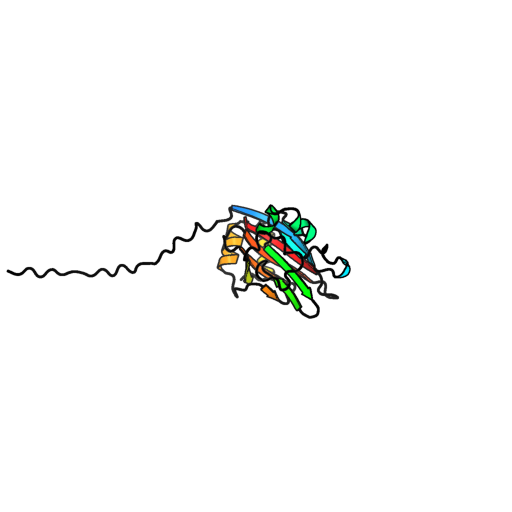TOM 1450 N N . LEU A 1 180 ? 13.221 13.949 -10.433 1.00 68.12 180 LEU A N 1
ATOM 1451 C CA . LEU A 1 180 ? 13.162 12.771 -11.314 1.00 68.12 180 LEU A CA 1
ATOM 1452 C C . LEU A 1 180 ? 11.895 11.922 -11.128 1.00 68.12 180 LEU A C 1
ATOM 1454 O O . LEU A 1 180 ? 11.693 10.960 -11.872 1.00 68.12 180 LEU A O 1
ATOM 1458 N N . PHE A 1 181 ? 11.052 12.256 -10.143 1.00 75.69 181 PHE A N 1
ATOM 1459 C CA . PHE A 1 181 ? 9.848 11.510 -9.755 1.00 75.69 181 PHE A CA 1
ATOM 1460 C C . PHE A 1 181 ? 10.100 10.008 -9.551 1.00 75.69 181 PHE A C 1
ATOM 1462 O O . PHE A 1 181 ? 9.220 9.171 -9.741 1.00 75.69 181 PHE A O 1
ATOM 1469 N N . ASP A 1 182 ? 11.329 9.631 -9.212 1.00 82.62 182 ASP A N 1
ATOM 1470 C CA . ASP A 1 182 ? 11.808 8.249 -9.214 1.00 82.62 182 ASP A CA 1
ATOM 1471 C C . ASP A 1 182 ? 11.649 7.550 -7.864 1.00 82.62 182 ASP A C 1
ATOM 1473 O O . ASP A 1 182 ? 11.860 6.340 -7.783 1.00 82.62 182 ASP A O 1
ATOM 1477 N N . MET A 1 183 ? 11.231 8.279 -6.830 1.00 88.69 183 MET A N 1
ATOM 1478 C CA . MET A 1 183 ? 11.050 7.764 -5.480 1.00 88.69 183 MET A CA 1
ATOM 1479 C C . MET A 1 183 ? 9.920 8.487 -4.744 1.00 88.69 183 MET A C 1
ATOM 1481 O O . MET A 1 183 ? 9.850 9.718 -4.754 1.00 88.69 183 MET A O 1
ATOM 1485 N N . LEU A 1 184 ? 9.096 7.702 -4.054 1.00 91.69 184 LEU A N 1
ATOM 1486 C CA . LEU A 1 184 ? 8.124 8.142 -3.061 1.00 91.69 184 LEU A CA 1
ATOM 1487 C C . LEU A 1 184 ? 8.603 7.778 -1.660 1.00 91.69 184 LEU A C 1
ATOM 1489 O O . LEU A 1 184 ? 9.014 6.641 -1.412 1.00 91.69 184 LEU A O 1
ATOM 1493 N N . GLN A 1 185 ? 8.480 8.739 -0.754 1.00 94.56 185 GLN A N 1
ATOM 1494 C CA . GLN A 1 185 ? 8.645 8.550 0.680 1.00 94.56 185 GLN A CA 1
ATOM 1495 C C . GLN A 1 185 ? 7.258 8.398 1.297 1.00 94.56 185 GLN A C 1
ATOM 1497 O O . GLN A 1 185 ? 6.402 9.271 1.138 1.00 94.56 185 GLN A O 1
ATOM 1502 N N . LEU A 1 186 ? 7.020 7.278 1.967 1.00 96.00 186 LEU A N 1
ATOM 1503 C CA . LEU A 1 186 ? 5.721 6.906 2.509 1.00 96.00 186 LEU A CA 1
ATOM 1504 C C . LEU A 1 186 ? 5.841 6.571 3.993 1.00 96.00 186 LEU A C 1
ATOM 1506 O O . LEU A 1 186 ? 6.794 5.908 4.395 1.00 96.00 186 LEU A O 1
ATOM 1510 N N . MET A 1 187 ? 4.822 6.921 4.769 1.00 96.62 187 MET A N 1
ATOM 1511 C CA . MET A 1 187 ? 4.535 6.257 6.041 1.00 96.62 187 MET A CA 1
ATOM 1512 C C . MET A 1 187 ? 3.395 5.275 5.834 1.00 96.62 187 MET A C 1
ATOM 1514 O O . MET A 1 187 ? 2.353 5.630 5.280 1.00 96.62 187 MET A O 1
ATOM 1518 N N . VAL A 1 188 ? 3.593 4.031 6.260 1.00 97.81 188 VAL A N 1
ATOM 1519 C CA . VAL A 1 188 ? 2.630 2.954 6.042 1.00 97.81 188 VAL A CA 1
ATOM 1520 C C . VAL A 1 188 ? 2.307 2.279 7.363 1.00 97.81 188 VAL A C 1
ATOM 1522 O O . VAL A 1 188 ? 3.204 1.796 8.047 1.00 97.81 188 VAL A O 1
ATOM 1525 N N . TRP A 1 189 ? 1.020 2.175 7.681 1.00 98.25 189 TRP A N 1
ATOM 1526 C CA . TRP A 1 189 ? 0.507 1.352 8.773 1.00 98.25 189 TRP A CA 1
ATOM 1527 C C . TRP A 1 189 ? -0.301 0.208 8.191 1.00 98.25 189 TRP A C 1
ATOM 1529 O O . TRP A 1 189 ? -1.309 0.452 7.534 1.00 98.25 189 TRP A O 1
ATOM 1539 N N . VAL A 1 190 ? 0.115 -1.032 8.432 1.00 98.31 190 VAL A N 1
ATOM 1540 C CA . VAL A 1 190 ? -0.549 -2.236 7.927 1.00 98.31 190 VAL A CA 1
ATOM 1541 C C . VAL A 1 190 ? -1.216 -2.973 9.076 1.00 98.31 190 VAL A C 1
ATOM 1543 O O . VAL A 1 190 ? -0.540 -3.478 9.971 1.00 98.31 190 VAL A O 1
ATOM 1546 N N . ALA A 1 191 ? -2.539 -3.077 9.015 1.00 97.81 191 ALA A N 1
ATOM 1547 C CA . ALA A 1 191 ? -3.311 -4.006 9.818 1.00 97.81 191 ALA A CA 1
ATOM 1548 C C . ALA A 1 191 ? -3.259 -5.406 9.184 1.00 97.81 191 ALA A C 1
ATOM 1550 O O . ALA A 1 191 ? -3.592 -5.554 8.000 1.00 97.81 191 ALA A O 1
ATOM 1551 N N . LYS A 1 192 ? -2.848 -6.411 9.969 1.00 94.62 192 LYS A N 1
ATOM 1552 C CA . LYS A 1 192 ? -2.719 -7.816 9.553 1.00 94.62 192 LYS A CA 1
ATOM 1553 C C . LYS A 1 192 ? -3.056 -8.837 10.639 1.00 94.62 192 LYS A C 1
ATOM 1555 O O . LYS A 1 192 ? -3.222 -8.445 11.821 1.00 94.62 192 LYS A O 1
#